Protein AF-A0A7K1Y2J9-F1 (afdb_monomer)

Secondary structure (DSSP, 8-state):
--GGG---HHHHHHHHHHS-EEEEE--HHHHHHHHHHHTTSTTPPEEEE-TT--HHHHHHHHTTPPPP-HHHHGGGBSSGGGHHHHHHHHHS-TTS--TTEEEEEEESHHHHHEEEEEETTT--EEEEEGGGB---HHHHHHEEEEESPPGGGHHHHHHHHHHHHHHHSTTPEEEEE----TT---HHHHHHHHHHHHHHHHHTTTS-EEEE---GGG--BPTT---TT-B-HHHHHHHHHHHHH--

pLDDT: mean 87.83, std 15.8, range [25.75, 98.69]

Radius of gyration: 17.66 Å; Cα contacts (8 Å, |Δi|>4): 389; chains: 1; bounding box: 44×36×47 Å

Sequence (247 aa):
MADLLRINYHRLKNYLAYNNFVLGRTACLGQDVFNLKFNKTTSAKELINMQKVRADLFVDLANGKARPAAAVVGPFIARDNVYPFIVQQEKFEWGHPRKTADWVLIDSFSELTDQKFTHRTEGWSFCANYSDLDHSPEFMSLFENKGLLDPDELEQTYVNFFSTINRRFPGKKIVFIHFPTTLDLREKFVERGDRIAKVINRLAGTFKLTNLQIDARDVFPHSGDDFAYHFSTETQTAFLNKWNQAL

Organism: NCBI:txid2695274

Solvent-accessible surface area (backbone atoms only — not comparable to full-atom values): 13744 Å² total; per-residue (Å²): 134,79,76,80,80,70,68,55,68,73,58,49,62,59,48,58,74,77,47,62,29,31,40,29,30,27,48,69,63,51,49,52,31,48,44,67,69,28,66,80,42,100,71,58,52,49,73,55,58,46,42,43,55,31,54,61,58,47,42,42,39,46,72,68,46,64,57,35,59,37,82,75,50,50,86,37,48,68,37,75,88,50,50,63,52,42,43,43,62,40,67,54,68,53,77,60,67,54,88,48,47,64,33,37,39,35,36,45,49,29,63,67,57,28,24,37,35,29,33,67,85,82,63,23,46,48,46,42,42,70,84,41,40,50,80,47,73,67,48,57,70,47,34,43,79,67,44,54,74,56,79,89,48,45,54,62,36,49,53,50,29,54,52,48,44,44,72,42,37,67,91,42,47,32,37,39,38,59,57,71,38,87,65,46,88,52,61,74,49,35,58,48,41,54,51,51,52,55,42,52,61,58,44,41,79,77,42,78,45,48,80,42,72,78,61,72,91,53,63,45,68,23,89,97,45,88,53,52,75,44,60,22,70,65,27,40,48,51,51,42,52,52,52,65,73,73,110

Nearest PDB structures (foldseek):
  1bwq-assembly1_A-2  TM=5.964E-01  e=3.020E-03  Bos taurus
  3dt8-assembly1_A  TM=5.930E-01  e=4.844E-03  Bos taurus
  1wab-assembly1_A  TM=5.142E-01  e=1.998E-03  Bos taurus
  6nkd-assembly1_A  TM=5.310E-01  e=9.839E-03  metagenome
  1bwp-assembly1_A-2  TM=4.159E-01  e=1.673E-03  Bos taurus

Foldseek 3Di:
DPPVLPPDVVNVVVCLVPAAAEEAQADDLLVLLLCVQAVPDPRHHHYPYLPQQDLQLLLCVLVPHQFDDLVVQVVFFPDPVCSSSSVCSHPPPSPAQRARHQEYEYECVNLLFWWWKAFPPRGHIGIDGPVRTHPPPVSVNGIDTPGHDDLVCLLVSVVSSLVSCCVRHPPHAYEYAQQDCLLPPDVSSNVSSVSNVVSVVVCVVVHNYHYFDADSVQFAADPPDSPSRHTDPSSSVRRSVSVVVSD

Structure (mmCIF, N/CA/C/O backbone):
data_AF-A0A7K1Y2J9-F1
#
_entry.id   AF-A0A7K1Y2J9-F1
#
loop_
_atom_site.group_PDB
_atom_site.id
_atom_site.type_symbol
_atom_site.label_atom_id
_atom_site.label_alt_id
_atom_site.label_comp_id
_atom_site.label_asym_id
_atom_site.label_entity_id
_atom_site.label_seq_id
_atom_site.pdbx_PDB_ins_code
_atom_site.Cartn_x
_atom_site.Cartn_y
_atom_site.Cartn_z
_atom_site.occupancy
_atom_site.B_iso_or_equiv
_atom_site.auth_seq_id
_atom_site.auth_comp_id
_atom_site.auth_asym_id
_atom_site.auth_atom_id
_atom_site.pdbx_PDB_model_num
ATOM 1 N N . MET A 1 1 ? 3.899 20.599 4.079 1.00 36.44 1 MET A N 1
ATOM 2 C CA . MET A 1 1 ? 4.104 19.136 3.941 1.00 36.44 1 MET A CA 1
ATOM 3 C C . MET A 1 1 ? 5.528 18.732 3.523 1.00 36.44 1 MET A C 1
ATOM 5 O O . MET A 1 1 ? 5.827 17.552 3.603 1.00 36.44 1 MET A O 1
ATOM 9 N N . ALA A 1 2 ? 6.435 19.655 3.158 1.00 25.75 2 ALA A N 1
ATOM 10 C CA . ALA A 1 2 ? 7.816 19.317 2.769 1.00 25.75 2 ALA A CA 1
ATOM 11 C C . ALA A 1 2 ? 8.813 19.148 3.945 1.00 25.75 2 ALA A C 1
ATOM 13 O O . ALA A 1 2 ? 9.874 18.556 3.766 1.00 25.75 2 ALA A O 1
ATOM 14 N N . ASP A 1 3 ? 8.480 19.609 5.155 1.00 28.84 3 ASP A N 1
ATOM 15 C CA . ASP A 1 3 ? 9.458 19.701 6.255 1.00 28.84 3 ASP A CA 1
ATOM 16 C C . ASP A 1 3 ? 9.572 18.466 7.163 1.00 28.84 3 ASP A C 1
ATOM 18 O O . ASP A 1 3 ? 10.520 18.363 7.941 1.00 28.84 3 ASP A O 1
ATOM 22 N N . LEU A 1 4 ? 8.679 17.477 7.044 1.00 38.03 4 LEU A N 1
ATOM 23 C CA . LEU A 1 4 ? 8.756 16.247 7.854 1.00 38.03 4 LEU A CA 1
ATOM 24 C C . LEU A 1 4 ? 9.780 15.223 7.328 1.00 38.03 4 LEU A C 1
ATOM 26 O O . LEU A 1 4 ? 10.111 14.268 8.024 1.00 38.03 4 LEU A O 1
ATOM 30 N N . LEU A 1 5 ? 10.342 15.435 6.134 1.00 41.56 5 LEU A N 1
ATOM 31 C CA . LEU A 1 5 ? 11.287 14.502 5.503 1.00 41.56 5 LEU A CA 1
ATOM 32 C C . LEU A 1 5 ? 12.769 14.847 5.743 1.00 41.56 5 LEU A C 1
ATOM 34 O O . LEU A 1 5 ? 13.655 14.159 5.239 1.00 41.56 5 LEU A O 1
ATOM 38 N N . ARG A 1 6 ? 13.063 15.873 6.554 1.00 37.81 6 ARG A N 1
ATOM 39 C CA . ARG A 1 6 ? 14.430 16.304 6.916 1.00 37.81 6 ARG A CA 1
ATOM 40 C C . ARG A 1 6 ? 14.857 15.898 8.334 1.00 37.81 6 ARG A C 1
ATOM 42 O O . ARG A 1 6 ? 15.696 16.555 8.952 1.00 37.81 6 ARG A O 1
ATOM 49 N N . ILE A 1 7 ? 14.319 14.808 8.879 1.00 44.34 7 ILE A N 1
ATOM 50 C CA . ILE A 1 7 ? 14.761 14.321 10.191 1.00 44.34 7 ILE A CA 1
ATOM 51 C C . ILE A 1 7 ? 16.093 13.581 10.032 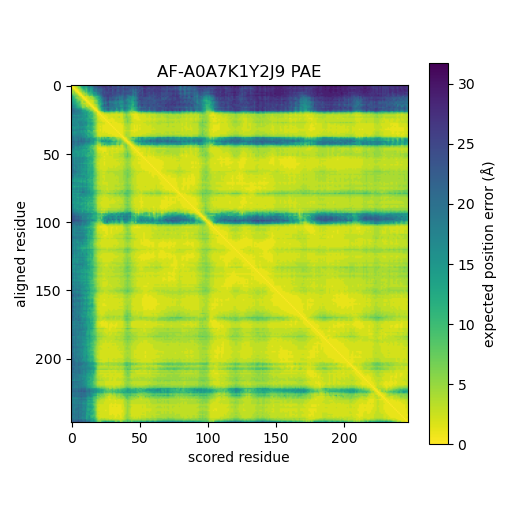1.00 44.34 7 ILE A C 1
ATOM 53 O O . ILE A 1 7 ? 16.177 12.472 9.512 1.00 44.34 7 ILE A O 1
ATOM 57 N N . ASN A 1 8 ? 17.151 14.239 10.502 1.00 44.22 8 ASN A N 1
ATOM 58 C CA . ASN A 1 8 ? 18.495 13.699 10.670 1.00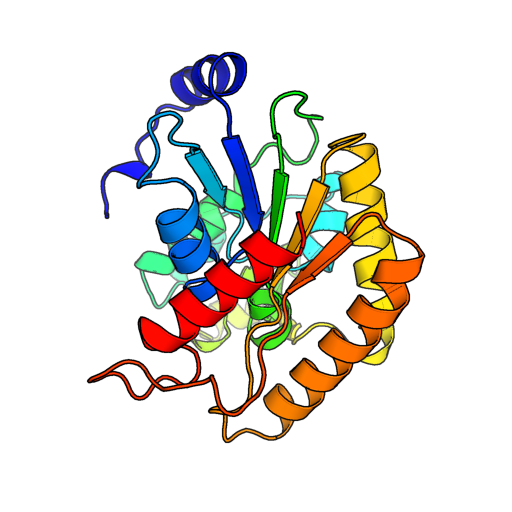 44.22 8 ASN A CA 1
ATOM 59 C C . ASN A 1 8 ? 18.430 12.307 11.345 1.00 44.22 8 ASN A C 1
ATOM 61 O O . ASN A 1 8 ? 17.866 12.174 12.432 1.00 44.22 8 ASN A O 1
ATOM 65 N N . TYR A 1 9 ? 18.974 11.267 10.707 1.00 43.69 9 TYR A N 1
ATOM 66 C CA . TYR A 1 9 ? 18.789 9.849 11.071 1.00 43.69 9 TYR A CA 1
ATOM 67 C C . TYR A 1 9 ? 19.126 9.533 12.545 1.00 43.69 9 TYR A C 1
ATOM 69 O O . TYR A 1 9 ? 18.444 8.742 13.198 1.00 43.69 9 TYR A O 1
ATOM 77 N N . HIS A 1 10 ? 20.113 10.225 13.126 1.00 38.81 10 HIS A N 1
ATOM 78 C CA . HIS A 1 10 ? 20.451 10.099 14.550 1.00 38.81 10 HIS A CA 1
ATOM 79 C C . HIS A 1 10 ? 19.392 10.682 15.500 1.00 38.81 10 HIS A C 1
ATOM 81 O O . HIS A 1 10 ? 19.196 10.147 16.592 1.00 38.81 10 HIS A O 1
ATOM 87 N N . ARG A 1 11 ? 18.660 11.727 15.089 1.00 42.62 11 ARG A N 1
ATOM 88 C CA . ARG A 1 11 ? 17.506 12.242 15.844 1.00 42.62 11 ARG A CA 1
ATOM 89 C C . ARG A 1 11 ? 16.330 11.270 15.796 1.00 42.62 11 ARG A C 1
ATOM 91 O O . ARG A 1 11 ? 15.681 11.098 16.820 1.00 42.62 11 ARG A O 1
ATOM 98 N N . LEU A 1 12 ? 16.113 10.581 14.672 1.00 49.16 12 LEU A N 1
ATOM 99 C CA . LEU A 1 12 ? 15.046 9.584 14.536 1.00 49.16 12 LEU A CA 1
ATOM 100 C C . LEU A 1 12 ? 15.227 8.431 15.541 1.00 49.16 12 LEU A C 1
ATOM 102 O O . LEU A 1 12 ? 14.291 8.074 16.245 1.00 49.16 12 LEU A O 1
ATOM 106 N N . LYS A 1 13 ? 16.445 7.894 15.688 1.00 44.47 13 LYS A N 1
ATOM 107 C CA . LYS A 1 13 ? 16.723 6.767 16.599 1.00 44.47 13 LYS A CA 1
ATOM 108 C C . LYS A 1 13 ? 16.417 7.081 18.072 1.00 44.47 13 LYS A C 1
ATOM 110 O O . LYS A 1 13 ? 15.832 6.245 18.755 1.00 44.47 13 LYS A O 1
ATOM 115 N N . ASN A 1 14 ? 16.763 8.283 18.538 1.00 37.47 14 ASN A N 1
ATOM 116 C CA . ASN A 1 14 ? 16.441 8.726 19.899 1.00 37.47 14 ASN A CA 1
ATOM 117 C C . ASN A 1 14 ? 14.961 9.119 20.038 1.00 37.47 14 ASN A C 1
ATOM 119 O O . ASN A 1 14 ? 14.352 8.829 21.058 1.00 37.47 14 ASN A O 1
ATOM 123 N N . TYR A 1 15 ? 14.347 9.702 19.007 1.00 45.09 15 TYR A N 1
ATOM 124 C CA . TYR A 1 15 ? 12.923 10.057 19.006 1.00 45.09 15 TYR A CA 1
ATOM 125 C C . TYR A 1 15 ? 12.004 8.822 19.130 1.00 45.09 15 TYR A C 1
ATOM 127 O O . TYR A 1 15 ? 11.046 8.819 19.900 1.00 45.09 15 TYR A O 1
ATOM 135 N N . LEU A 1 16 ? 12.345 7.726 18.447 1.00 46.94 16 LEU A N 1
ATOM 136 C CA . LEU A 1 16 ? 11.596 6.458 18.452 1.00 46.94 16 LEU A CA 1
ATOM 137 C C . LEU A 1 16 ? 11.667 5.674 19.771 1.00 46.94 16 LEU A C 1
ATOM 139 O O . LEU A 1 16 ? 10.881 4.744 19.979 1.00 46.94 16 LEU A O 1
ATOM 143 N N . ALA A 1 17 ? 12.630 6.009 20.632 1.00 46.97 17 ALA A N 1
ATOM 144 C CA . ALA A 1 17 ? 12.811 5.377 21.934 1.00 46.97 17 ALA A CA 1
ATOM 145 C C . ALA A 1 17 ? 11.902 5.980 23.021 1.00 46.97 17 ALA A C 1
ATOM 147 O O . ALA A 1 17 ? 11.668 5.316 24.028 1.00 46.97 17 ALA A O 1
ATOM 148 N N . TYR A 1 18 ? 11.374 7.196 22.810 1.00 45.66 18 TYR A N 1
ATOM 149 C CA . TYR A 1 18 ? 10.641 7.958 23.832 1.00 45.66 18 TYR A CA 1
ATOM 150 C C . TYR A 1 18 ? 9.223 8.401 23.426 1.00 45.66 18 TYR A C 1
ATOM 152 O O . TYR A 1 18 ? 8.482 8.852 24.294 1.00 45.66 18 TYR A O 1
ATOM 160 N N . ASN A 1 19 ? 8.813 8.242 22.159 1.00 52.34 19 ASN A N 1
ATOM 161 C CA . ASN A 1 19 ? 7.484 8.649 21.684 1.00 52.34 19 ASN A CA 1
ATOM 162 C C . ASN A 1 19 ? 6.603 7.467 21.253 1.00 52.34 19 ASN A C 1
ATOM 164 O O . ASN A 1 19 ? 7.062 6.531 20.596 1.00 52.34 19 ASN A O 1
ATOM 168 N N . ASN A 1 20 ? 5.309 7.551 21.585 1.00 71.81 20 ASN A N 1
ATOM 169 C CA . ASN A 1 20 ? 4.277 6.626 21.117 1.00 71.81 20 ASN A CA 1
ATOM 170 C C . ASN A 1 20 ? 4.047 6.832 19.615 1.00 71.81 20 ASN A C 1
ATOM 172 O O . ASN A 1 20 ? 3.459 7.837 19.212 1.00 71.81 20 ASN A O 1
ATOM 176 N N . PHE A 1 21 ? 4.460 5.876 18.787 1.00 79.00 21 PHE A N 1
ATOM 177 C CA . PHE A 1 21 ? 4.199 5.921 17.349 1.00 79.00 21 PHE A CA 1
ATOM 178 C C . PHE A 1 21 ? 3.278 4.791 16.891 1.00 79.00 21 PHE A C 1
ATOM 180 O O . PHE A 1 21 ? 3.104 3.763 17.555 1.00 79.00 21 PHE A O 1
ATOM 187 N N . VAL A 1 22 ? 2.688 4.994 15.720 1.00 85.50 22 VAL A N 1
ATOM 188 C CA . VAL A 1 22 ? 1.962 3.983 14.958 1.00 85.50 22 VAL A CA 1
ATOM 189 C C . VAL A 1 22 ? 2.795 3.633 13.738 1.00 85.50 22 VAL A C 1
ATOM 191 O O . VAL A 1 22 ? 3.303 4.509 13.034 1.00 85.50 22 VAL A O 1
ATOM 194 N N . LEU A 1 23 ? 2.965 2.336 13.500 1.00 88.62 23 LEU A N 1
ATOM 195 C CA . LEU A 1 23 ? 3.553 1.872 12.255 1.00 88.62 23 LEU A CA 1
ATOM 196 C C . LEU A 1 23 ? 2.467 1.909 11.181 1.00 88.62 23 LEU A C 1
ATOM 198 O O . LEU A 1 23 ? 1.448 1.242 11.329 1.00 88.62 23 LEU A O 1
ATOM 202 N N . GLY A 1 24 ? 2.679 2.693 10.133 1.00 90.75 24 GLY A N 1
ATOM 203 C CA . GLY A 1 24 ? 1.741 2.851 9.029 1.00 90.75 24 GLY A CA 1
ATOM 204 C C . GLY A 1 24 ? 2.185 2.091 7.788 1.00 90.75 24 GLY A C 1
ATOM 205 O O . GLY A 1 24 ? 3.377 2.010 7.490 1.00 90.75 24 GLY A O 1
ATOM 206 N N . ARG A 1 25 ? 1.220 1.580 7.037 1.00 93.69 25 ARG A N 1
ATOM 207 C CA . ARG A 1 25 ? 1.354 1.198 5.630 1.00 93.69 25 ARG A CA 1
ATOM 208 C C . ARG A 1 25 ? 0.055 1.581 4.930 1.00 93.69 25 ARG A C 1
ATOM 210 O O . ARG A 1 25 ? -0.768 0.729 4.600 1.00 93.69 25 ARG A O 1
ATOM 217 N N . THR A 1 26 ? -0.150 2.888 4.846 1.00 94.31 26 THR A N 1
ATOM 218 C CA . THR A 1 26 ? -1.399 3.516 4.421 1.00 94.31 26 THR A CA 1
ATOM 219 C C . THR A 1 26 ? -1.168 4.556 3.336 1.00 94.31 26 THR A C 1
ATOM 221 O O . THR A 1 26 ? -0.178 5.285 3.370 1.00 94.31 26 THR A O 1
ATOM 224 N N . ALA A 1 27 ? -2.109 4.693 2.415 1.00 92.94 27 ALA A N 1
ATOM 225 C CA . ALA A 1 27 ? -2.214 5.818 1.499 1.00 92.94 27 ALA A CA 1
ATOM 226 C C . ALA A 1 27 ? -2.987 6.988 2.134 1.00 92.94 27 ALA A C 1
ATOM 228 O O . ALA A 1 27 ? -2.981 7.147 3.357 1.00 92.94 27 ALA A O 1
ATOM 229 N N . CYS A 1 28 ? -3.578 7.855 1.306 1.00 91.06 28 CYS A N 1
ATOM 230 C CA . CYS A 1 28 ? -4.211 9.102 1.744 1.00 91.06 28 CYS A CA 1
ATOM 231 C C . CYS A 1 28 ? -5.328 8.844 2.767 1.00 91.06 28 CYS A C 1
ATOM 233 O O . CYS A 1 28 ? -5.244 9.337 3.885 1.00 91.06 28 CYS A O 1
ATOM 235 N N . LEU A 1 29 ? -6.291 7.968 2.448 1.00 93.56 29 LEU A N 1
ATOM 236 C CA . LEU A 1 29 ? -7.415 7.661 3.342 1.00 93.56 29 LEU A CA 1
ATOM 237 C C . LEU A 1 29 ? -6.958 7.183 4.729 1.00 93.56 29 LEU A C 1
ATOM 239 O O . LEU A 1 29 ? -7.439 7.684 5.744 1.00 93.56 29 LEU A O 1
ATOM 243 N N . GLY A 1 30 ? -6.033 6.220 4.798 1.00 94.44 30 GLY A N 1
ATOM 244 C CA . GLY A 1 30 ? -5.554 5.718 6.084 1.00 94.44 30 GLY A CA 1
ATOM 245 C C . GLY A 1 30 ? -4.811 6.785 6.897 1.00 94.44 30 GLY A C 1
ATOM 246 O O . GLY A 1 30 ? -4.970 6.838 8.118 1.00 94.44 30 GLY A O 1
ATOM 247 N N . GLN A 1 31 ? -4.069 7.680 6.234 1.00 93.00 31 GLN A N 1
ATOM 248 C CA . GLN A 1 31 ? -3.433 8.835 6.878 1.00 93.00 31 GLN A CA 1
ATOM 249 C C . GLN A 1 31 ? -4.458 9.848 7.395 1.00 93.00 31 GLN A C 1
ATOM 251 O O . GLN A 1 31 ? -4.322 10.326 8.521 1.00 93.00 31 GLN A O 1
ATOM 256 N N . ASP A 1 32 ? -5.502 10.142 6.625 1.00 93.62 32 ASP A N 1
ATOM 257 C CA . ASP A 1 32 ? -6.557 11.074 7.027 1.00 93.62 32 ASP A CA 1
ATOM 258 C C . ASP A 1 32 ? -7.318 10.550 8.249 1.00 93.62 32 ASP A C 1
ATOM 260 O O . ASP A 1 32 ? -7.471 11.257 9.248 1.00 93.62 32 ASP A O 1
ATOM 264 N N . VAL A 1 33 ? -7.701 9.269 8.233 1.00 94.31 33 VAL A N 1
ATOM 265 C CA . VAL A 1 33 ? -8.360 8.612 9.372 1.00 94.31 33 VAL A CA 1
ATOM 266 C C . VAL A 1 33 ? -7.443 8.588 10.601 1.00 94.31 33 VAL A C 1
ATOM 268 O O . VAL A 1 33 ? -7.895 8.881 11.712 1.00 94.31 33 VAL A O 1
ATOM 271 N N . PHE A 1 34 ? -6.149 8.297 10.424 1.00 92.81 34 PHE A N 1
ATOM 272 C CA . PHE A 1 34 ? -5.158 8.384 11.499 1.00 92.81 34 PHE A CA 1
ATOM 273 C C . PHE A 1 34 ? -5.099 9.794 12.104 1.00 92.81 34 PHE A C 1
ATOM 275 O O . PHE A 1 34 ? -5.175 9.954 13.326 1.00 92.81 34 PHE A O 1
ATOM 282 N N . ASN A 1 35 ? -5.005 10.818 11.254 1.00 91.50 35 ASN A N 1
ATOM 283 C CA . ASN A 1 35 ? -4.915 12.211 11.674 1.00 91.50 35 ASN A CA 1
ATOM 284 C C . ASN A 1 35 ? -6.165 12.631 12.457 1.00 91.50 35 ASN A C 1
ATOM 286 O O . ASN A 1 35 ? -6.048 13.245 13.520 1.00 91.50 35 ASN A O 1
ATOM 290 N N . LEU A 1 36 ? -7.358 12.248 11.991 1.00 90.88 36 LEU A N 1
ATOM 291 C CA . LEU A 1 36 ? -8.605 12.498 12.712 1.00 90.88 36 LEU A CA 1
ATOM 292 C C . LEU A 1 36 ? -8.631 11.810 14.086 1.00 90.88 36 LEU A C 1
ATOM 294 O O . LEU A 1 36 ? -9.101 12.408 15.055 1.00 90.88 36 LEU A O 1
ATOM 298 N N . LYS A 1 37 ? -8.110 10.579 14.179 1.00 88.88 37 LYS A N 1
ATOM 299 C CA . LYS A 1 37 ? -8.099 9.779 15.412 1.00 88.88 37 LYS A CA 1
ATOM 300 C C . LYS A 1 37 ? -7.114 10.302 16.460 1.00 88.88 37 LYS A C 1
ATOM 302 O O . LYS A 1 37 ? -7.453 10.298 17.643 1.00 88.88 37 LYS A O 1
ATOM 307 N N . PHE A 1 38 ? -5.910 10.716 16.055 1.00 85.56 38 PHE A N 1
ATOM 308 C CA . PHE A 1 38 ? -4.808 10.973 16.992 1.00 85.56 38 PHE A CA 1
ATOM 309 C C . PHE A 1 38 ? -4.360 12.436 17.075 1.00 85.56 38 PHE A C 1
ATOM 311 O O . PHE A 1 38 ? -4.004 12.873 18.171 1.00 85.56 38 PHE A O 1
ATOM 318 N N . ASN A 1 39 ? -4.435 13.228 15.999 1.00 75.75 39 ASN A N 1
ATOM 319 C CA . ASN A 1 39 ? -3.911 14.606 16.020 1.00 75.75 39 ASN A CA 1
ATOM 320 C C . ASN A 1 39 ? -4.794 15.576 16.816 1.00 75.75 39 ASN A C 1
ATOM 322 O O . ASN A 1 39 ? -4.330 16.642 17.207 1.00 75.75 39 ASN A O 1
ATOM 326 N N . LYS A 1 40 ? -6.054 15.216 17.088 1.00 65.06 40 LYS A N 1
ATOM 327 C CA . LYS A 1 40 ? -6.967 16.012 17.928 1.00 65.06 40 LYS A CA 1
ATOM 328 C C . LYS A 1 40 ? -6.861 15.691 19.426 1.00 65.06 40 LYS A C 1
ATOM 330 O O . LYS A 1 40 ? -7.632 16.231 20.213 1.00 65.06 40 LYS A O 1
ATOM 335 N N . THR A 1 41 ? -5.954 14.800 19.834 1.00 61.56 41 THR A N 1
ATOM 336 C CA . THR A 1 41 ? -5.861 14.317 21.222 1.00 61.56 41 THR A CA 1
ATOM 337 C C . THR A 1 41 ? -4.626 14.859 21.941 1.00 61.56 41 THR A C 1
ATOM 339 O O . THR A 1 41 ? -3.604 15.138 21.321 1.00 61.56 41 THR A O 1
ATOM 342 N N . THR A 1 42 ? -4.682 14.949 23.274 1.00 51.94 42 THR A N 1
ATOM 343 C CA . THR A 1 42 ? -3.555 15.358 24.141 1.00 51.94 42 THR A CA 1
ATOM 344 C C . THR A 1 42 ? -2.382 14.366 24.144 1.00 51.94 42 THR A C 1
ATOM 346 O O . THR A 1 42 ? -1.349 14.634 24.750 1.00 51.94 42 THR A O 1
ATOM 349 N N . SER A 1 43 ? -2.524 13.226 23.460 1.00 60.41 43 SER A N 1
ATOM 350 C CA . SER A 1 43 ? -1.512 12.178 23.298 1.00 60.41 43 SER A CA 1
ATOM 351 C C . SER A 1 43 ? -1.245 11.915 21.815 1.00 60.41 43 SER A C 1
ATOM 353 O O . SER A 1 43 ? -1.327 10.778 21.345 1.00 60.41 43 SER A O 1
ATOM 355 N N . ALA A 1 44 ? -0.953 12.992 21.076 1.00 66.62 44 ALA A N 1
ATOM 356 C CA . ALA A 1 44 ? -0.618 12.937 19.658 1.00 66.62 44 ALA A CA 1
ATOM 357 C C . ALA A 1 44 ? 0.413 11.828 19.391 1.00 66.62 44 ALA A C 1
ATOM 359 O O . ALA A 1 44 ? 1.483 11.786 20.002 1.00 66.62 44 ALA A O 1
ATOM 360 N N . LYS A 1 45 ? 0.050 10.902 18.501 1.00 79.75 45 LYS A N 1
ATOM 361 C CA . LYS A 1 45 ? 0.931 9.828 18.041 1.00 79.75 45 LYS A CA 1
ATOM 362 C C . LYS A 1 45 ? 1.559 10.243 16.720 1.00 79.75 45 LYS A C 1
ATOM 364 O O . LYS A 1 45 ? 0.900 10.873 15.900 1.00 79.75 45 LYS A O 1
ATOM 369 N N . GLU A 1 46 ? 2.801 9.839 16.488 1.00 83.56 46 GLU A N 1
ATOM 370 C CA . GLU A 1 46 ? 3.429 9.978 15.171 1.00 83.56 46 GLU A CA 1
ATOM 371 C C . GLU A 1 46 ? 3.134 8.746 14.305 1.00 83.56 46 GLU A C 1
ATOM 373 O O . GLU A 1 46 ? 3.149 7.617 14.804 1.00 83.56 46 GLU A O 1
ATOM 378 N N . LEU A 1 47 ? 2.882 8.946 13.009 1.00 86.69 47 LEU A N 1
ATOM 379 C CA . LEU A 1 47 ? 2.743 7.862 12.037 1.00 86.69 47 LEU A CA 1
ATOM 380 C C . LEU A 1 47 ? 4.037 7.694 11.238 1.00 86.69 47 LEU A C 1
ATOM 382 O O . LEU A 1 47 ? 4.415 8.562 10.455 1.00 86.69 47 LEU A O 1
ATOM 386 N N . ILE A 1 48 ? 4.671 6.530 11.364 1.00 86.81 48 ILE A N 1
ATOM 387 C CA . ILE A 1 48 ? 5.808 6.149 10.518 1.00 86.81 48 ILE A CA 1
ATOM 388 C C . ILE A 1 48 ? 5.264 5.309 9.372 1.00 86.81 48 ILE A C 1
ATOM 390 O O . ILE A 1 48 ? 5.055 4.106 9.527 1.00 86.81 48 ILE A O 1
ATOM 394 N N . ASN A 1 49 ? 4.989 5.953 8.241 1.00 89.44 49 ASN A N 1
ATOM 395 C CA . ASN A 1 49 ? 4.158 5.371 7.195 1.00 89.44 49 ASN A CA 1
ATOM 396 C C . ASN A 1 49 ? 4.941 4.848 5.985 1.00 89.44 49 ASN A C 1
ATOM 398 O O . ASN A 1 49 ? 5.491 5.647 5.236 1.00 89.44 49 ASN A O 1
ATOM 402 N N . MET A 1 50 ? 4.918 3.538 5.741 1.00 91.12 50 MET A N 1
ATOM 403 C CA . MET A 1 50 ? 5.521 2.852 4.588 1.00 91.12 50 MET A CA 1
ATOM 404 C C . MET A 1 50 ? 4.560 2.803 3.389 1.00 91.12 50 MET A C 1
ATOM 406 O O . MET A 1 50 ? 4.163 1.729 2.941 1.00 91.12 50 MET A O 1
ATOM 410 N N . GLN A 1 51 ? 4.153 3.970 2.887 1.00 90.38 51 GLN A N 1
ATOM 411 C CA . GLN A 1 51 ? 2.993 4.123 1.995 1.00 90.38 51 GLN A CA 1
ATOM 412 C C . GLN A 1 51 ? 3.041 3.303 0.694 1.00 90.38 51 GLN A C 1
ATOM 414 O O . GLN A 1 51 ? 2.002 2.834 0.247 1.00 90.38 51 GLN A O 1
ATOM 419 N N . LYS A 1 52 ? 4.209 3.150 0.057 1.00 92.62 52 LYS A N 1
ATOM 420 C CA . LYS A 1 52 ? 4.340 2.459 -1.245 1.00 92.62 52 LYS A CA 1
ATOM 421 C C . LYS A 1 52 ? 4.920 1.054 -1.144 1.00 92.62 52 LYS A C 1
ATOM 423 O O . LYS A 1 52 ? 5.447 0.528 -2.115 1.00 92.62 52 LYS A O 1
ATOM 428 N N . VAL A 1 53 ? 4.869 0.440 0.035 1.00 94.06 53 VAL A N 1
ATOM 429 C CA . VAL A 1 53 ? 5.397 -0.913 0.238 1.00 94.06 53 VAL A CA 1
ATOM 430 C C . VAL A 1 53 ? 4.249 -1.898 0.249 1.00 94.06 53 VAL A C 1
ATOM 432 O O . VAL A 1 53 ? 3.487 -1.943 1.205 1.00 94.06 53 VAL A O 1
ATOM 435 N N . ARG A 1 54 ? 4.146 -2.718 -0.796 1.00 96.06 54 ARG A N 1
ATOM 436 C CA . ARG A 1 54 ? 3.204 -3.841 -0.820 1.00 96.06 54 ARG A CA 1
ATOM 437 C C . ARG A 1 54 ? 3.569 -4.918 0.196 1.00 96.06 54 ARG A C 1
ATOM 439 O O . ARG A 1 54 ? 4.728 -5.051 0.593 1.00 96.06 54 ARG A O 1
ATOM 446 N N . ALA A 1 55 ? 2.585 -5.728 0.571 1.00 96.88 55 ALA A N 1
ATOM 447 C CA . ALA A 1 55 ? 2.744 -6.846 1.497 1.00 96.88 55 ALA A CA 1
ATOM 448 C C . ALA A 1 55 ? 3.889 -7.809 1.119 1.00 96.88 55 ALA A C 1
ATOM 450 O O . ALA A 1 55 ? 4.670 -8.191 1.990 1.00 96.88 55 ALA A O 1
ATOM 451 N N . ASP A 1 56 ? 4.039 -8.162 -0.160 1.00 97.31 56 ASP A N 1
ATOM 452 C CA . ASP A 1 56 ? 5.100 -9.059 -0.633 1.00 97.31 56 ASP A CA 1
ATOM 453 C C . ASP A 1 56 ? 6.492 -8.423 -0.519 1.00 97.31 56 ASP A C 1
ATOM 455 O O . ASP A 1 56 ? 7.420 -9.042 0.004 1.00 97.31 56 ASP A O 1
ATOM 459 N N . LEU A 1 57 ? 6.631 -7.157 -0.927 1.00 97.06 57 LEU A N 1
ATOM 460 C CA . LEU A 1 57 ? 7.888 -6.423 -0.775 1.00 97.06 57 LEU A CA 1
ATOM 461 C C . LEU A 1 57 ? 8.251 -6.221 0.705 1.00 97.06 57 LEU A C 1
ATOM 463 O O . LEU A 1 57 ? 9.414 -6.356 1.078 1.00 97.06 57 LEU A O 1
ATOM 467 N N . PHE A 1 58 ? 7.268 -5.951 1.566 1.00 95.69 58 PHE A N 1
ATOM 468 C CA . PHE A 1 58 ? 7.489 -5.841 3.008 1.00 95.69 58 PHE A CA 1
ATOM 469 C C . PHE A 1 58 ? 8.102 -7.123 3.576 1.00 95.69 58 PHE A C 1
ATOM 471 O O . PHE A 1 58 ? 9.082 -7.063 4.318 1.00 95.69 58 PHE A O 1
ATOM 478 N N . VAL A 1 59 ? 7.530 -8.283 3.235 1.00 95.81 59 VAL A N 1
ATOM 479 C CA . VAL A 1 59 ? 8.017 -9.593 3.694 1.00 95.81 59 VAL A CA 1
ATOM 480 C C . VAL A 1 59 ? 9.439 -9.839 3.197 1.00 95.81 59 VAL A C 1
ATOM 482 O O . VAL A 1 59 ? 10.301 -10.233 3.983 1.00 95.81 59 VAL A O 1
ATOM 485 N N . ASP A 1 60 ? 9.696 -9.559 1.920 1.00 95.62 60 ASP A N 1
ATOM 486 C CA . ASP A 1 60 ? 11.011 -9.677 1.293 1.00 95.62 60 ASP A CA 1
ATOM 487 C C . ASP A 1 60 ? 12.076 -8.859 2.044 1.00 95.62 60 ASP A C 1
ATOM 489 O O . ASP A 1 60 ? 13.092 -9.400 2.496 1.00 95.62 60 ASP A O 1
ATOM 493 N N . LEU A 1 61 ? 11.822 -7.564 2.243 1.00 94.56 61 LEU A N 1
ATOM 494 C CA . LEU A 1 61 ? 12.755 -6.653 2.909 1.00 94.56 61 LEU A CA 1
ATOM 495 C C . LEU A 1 61 ? 12.923 -7.001 4.394 1.00 94.56 61 LEU A C 1
ATOM 497 O O . LEU A 1 61 ? 14.039 -6.995 4.921 1.00 94.56 61 LEU A O 1
ATOM 501 N N . ALA A 1 62 ? 11.838 -7.377 5.074 1.00 91.81 62 ALA A N 1
ATOM 502 C CA . ALA A 1 62 ? 11.880 -7.828 6.462 1.00 91.81 62 ALA A CA 1
ATOM 503 C C . ALA A 1 62 ? 12.638 -9.152 6.634 1.00 91.81 62 ALA A C 1
ATOM 505 O O . ALA A 1 62 ? 13.117 -9.430 7.732 1.00 91.81 62 ALA A O 1
ATOM 506 N N . ASN A 1 63 ? 12.777 -9.963 5.588 1.00 92.00 63 ASN A N 1
ATOM 507 C CA . ASN A 1 63 ? 13.583 -11.184 5.597 1.00 92.00 63 ASN A CA 1
ATOM 508 C C . ASN A 1 63 ? 15.018 -10.966 5.091 1.00 92.00 63 ASN A C 1
ATOM 510 O O . ASN A 1 63 ? 15.769 -11.928 4.963 1.00 92.00 63 ASN A O 1
ATOM 514 N N . GLY A 1 64 ? 15.425 -9.713 4.866 1.00 92.38 64 GLY A N 1
ATOM 515 C CA . GLY A 1 64 ? 16.801 -9.369 4.522 1.00 92.38 64 GLY A CA 1
ATOM 516 C C . GLY A 1 64 ? 17.121 -9.442 3.032 1.00 92.38 64 GLY A C 1
ATOM 517 O O . GLY A 1 64 ? 18.302 -9.459 2.690 1.00 92.38 64 GLY A O 1
ATOM 518 N N . LYS A 1 65 ? 16.114 -9.456 2.141 1.00 94.44 65 LYS A N 1
ATOM 519 C CA . LYS A 1 65 ? 16.380 -9.245 0.712 1.00 94.44 65 LYS A CA 1
ATOM 520 C C . LYS A 1 65 ? 17.029 -7.879 0.476 1.00 94.44 65 LYS A C 1
ATOM 522 O O . LYS A 1 65 ? 16.848 -6.939 1.257 1.00 94.44 65 LYS A O 1
ATOM 527 N N . ALA A 1 66 ? 17.778 -7.792 -0.622 1.00 95.88 66 ALA A N 1
ATOM 528 C CA . ALA A 1 66 ? 18.412 -6.559 -1.059 1.00 95.88 66 ALA A CA 1
ATOM 529 C C . ALA A 1 66 ? 17.373 -5.437 -1.201 1.00 95.88 66 ALA A C 1
ATOM 531 O O . ALA A 1 66 ? 16.272 -5.639 -1.722 1.00 95.88 66 ALA A O 1
ATOM 532 N N . ARG A 1 67 ? 17.731 -4.260 -0.687 1.00 96.06 67 ARG A N 1
ATOM 533 C CA . ARG A 1 67 ? 16.872 -3.075 -0.679 1.00 96.06 67 A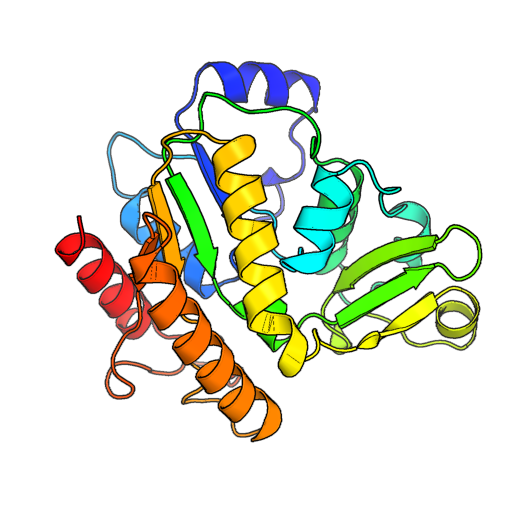RG A CA 1
ATOM 534 C C . ARG A 1 67 ? 17.014 -2.321 -1.998 1.00 96.06 67 ARG A C 1
ATOM 536 O O . ARG A 1 67 ? 18.080 -2.411 -2.605 1.00 96.06 67 ARG A O 1
ATOM 543 N N . PRO A 1 68 ? 15.991 -1.570 -2.430 1.00 96.88 68 PRO A N 1
ATOM 544 C CA . PRO A 1 68 ? 16.126 -0.775 -3.635 1.00 96.88 68 PRO A CA 1
ATOM 545 C C . PRO A 1 68 ? 17.136 0.353 -3.455 1.00 96.88 68 PRO A C 1
ATOM 547 O O . PRO A 1 68 ? 17.245 0.918 -2.369 1.00 96.88 68 PRO A O 1
ATOM 550 N N . ALA A 1 69 ? 17.838 0.700 -4.531 1.00 97.88 69 ALA A N 1
ATOM 551 C CA . ALA A 1 69 ? 18.729 1.851 -4.566 1.00 97.88 69 ALA A CA 1
ATOM 552 C C . ALA A 1 69 ? 17.956 3.075 -5.077 1.00 97.88 69 ALA A C 1
ATOM 554 O O . ALA A 1 69 ? 17.709 3.194 -6.281 1.00 97.88 69 ALA A O 1
ATOM 555 N N . ALA A 1 70 ? 17.565 4.003 -4.193 1.00 97.00 70 ALA A N 1
ATOM 556 C CA . ALA A 1 70 ? 16.726 5.131 -4.604 1.00 97.00 70 ALA A CA 1
ATOM 557 C C . ALA A 1 70 ? 17.418 6.022 -5.640 1.00 97.00 70 ALA A C 1
ATOM 559 O O . ALA A 1 70 ? 16.758 6.505 -6.552 1.00 97.00 70 ALA A O 1
ATOM 560 N N . ALA A 1 71 ? 18.743 6.171 -5.566 1.00 97.69 71 ALA A N 1
ATOM 561 C CA . ALA A 1 71 ? 19.518 6.922 -6.554 1.00 97.69 71 ALA A CA 1
ATOM 562 C C . ALA A 1 71 ? 19.420 6.343 -7.981 1.00 97.69 71 ALA A C 1
ATOM 564 O O . ALA A 1 71 ? 19.507 7.102 -8.939 1.00 97.69 71 ALA A O 1
ATOM 565 N N . VAL A 1 72 ? 19.211 5.027 -8.121 1.00 97.94 72 VAL A N 1
ATOM 566 C CA . VAL A 1 72 ? 19.033 4.359 -9.424 1.00 97.94 72 VAL A CA 1
ATOM 567 C C . VAL A 1 72 ? 17.608 4.546 -9.943 1.00 97.94 72 VAL A C 1
ATOM 569 O O . VAL A 1 72 ? 17.400 4.716 -11.136 1.00 97.94 72 VAL A O 1
ATOM 572 N N . VAL A 1 73 ? 16.614 4.539 -9.052 1.00 97.62 73 VAL A N 1
ATOM 573 C CA . VAL A 1 73 ? 15.200 4.725 -9.422 1.00 97.62 73 VAL A CA 1
ATOM 574 C C . VAL A 1 73 ? 14.871 6.198 -9.695 1.00 97.62 73 VAL A C 1
ATOM 576 O O . VAL A 1 73 ? 14.037 6.494 -10.543 1.00 97.62 73 VAL A O 1
ATOM 579 N N . GLY A 1 74 ? 15.518 7.121 -8.979 1.00 97.25 74 GLY A N 1
ATOM 580 C CA . GLY A 1 74 ? 15.222 8.556 -8.965 1.00 97.25 74 GLY A CA 1
ATOM 581 C C . GLY A 1 74 ? 15.077 9.217 -10.340 1.00 97.25 74 GLY A C 1
ATOM 582 O O . GLY A 1 74 ? 14.083 9.913 -10.530 1.00 97.25 74 GLY A O 1
ATOM 583 N N . PRO A 1 75 ? 15.988 8.979 -11.305 1.00 97.38 75 PRO A N 1
ATOM 584 C CA . PRO A 1 75 ? 15.882 9.537 -12.656 1.00 97.38 75 PRO A CA 1
ATOM 585 C C . PRO A 1 75 ? 14.59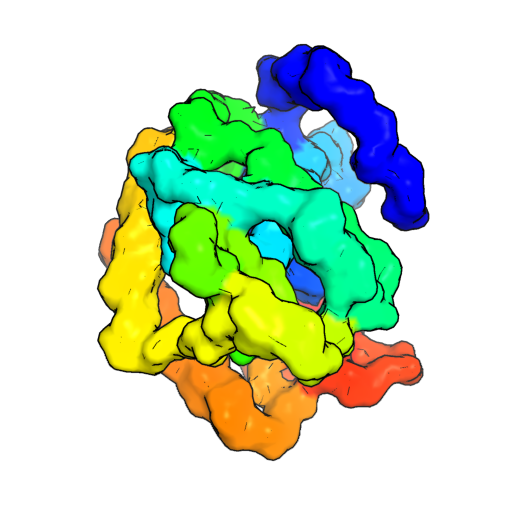9 9.164 -13.410 1.00 97.38 75 PRO A C 1
ATOM 587 O O . PRO A 1 75 ? 14.209 9.879 -14.325 1.00 97.38 75 PRO A O 1
ATOM 590 N N . PHE A 1 76 ? 13.935 8.072 -13.020 1.00 97.75 76 PHE A N 1
ATOM 591 C CA . PHE A 1 76 ? 12.731 7.556 -13.674 1.00 97.75 76 PHE A CA 1
ATOM 592 C C . PHE A 1 76 ? 11.440 7.904 -12.922 1.00 97.75 76 PHE A C 1
ATOM 594 O O . PHE A 1 76 ? 10.372 7.408 -13.269 1.00 97.75 76 PHE A O 1
ATOM 601 N N . ILE A 1 77 ? 11.501 8.720 -11.867 1.00 96.62 77 ILE A N 1
ATOM 602 C CA . ILE A 1 77 ? 10.311 9.147 -11.125 1.00 96.62 77 ILE A CA 1
ATOM 603 C C . ILE A 1 77 ? 9.661 10.321 -11.864 1.00 96.62 77 ILE A C 1
ATOM 605 O O . ILE A 1 77 ? 10.217 11.411 -11.919 1.00 96.62 77 ILE A O 1
ATOM 609 N N . ALA A 1 78 ? 8.452 10.114 -12.392 1.00 94.81 78 ALA A N 1
ATOM 610 C CA . ALA A 1 78 ? 7.700 11.147 -13.113 1.00 94.81 78 ALA A CA 1
ATOM 611 C C . ALA A 1 78 ? 7.002 12.148 -12.173 1.00 94.81 78 ALA A C 1
ATOM 613 O O . ALA A 1 78 ? 6.597 13.233 -12.590 1.00 94.81 78 ALA A O 1
ATOM 614 N N . ARG A 1 79 ? 6.822 11.778 -10.899 1.00 90.06 79 ARG A N 1
ATOM 615 C CA . ARG A 1 79 ? 6.165 12.601 -9.876 1.00 90.06 79 ARG A CA 1
ATOM 616 C C . ARG A 1 79 ? 7.090 12.792 -8.684 1.00 90.06 79 ARG A C 1
ATOM 618 O O . ARG A 1 79 ? 7.226 11.891 -7.860 1.00 90.06 79 ARG A O 1
ATOM 625 N N . ASP A 1 80 ? 7.674 13.979 -8.548 1.00 86.75 80 ASP A N 1
ATOM 626 C CA . ASP A 1 80 ? 8.692 14.284 -7.526 1.00 86.75 80 ASP A CA 1
ATOM 627 C C . ASP A 1 80 ? 8.274 13.927 -6.091 1.00 86.75 80 ASP A C 1
ATOM 629 O O . ASP A 1 80 ? 9.095 13.504 -5.274 1.00 86.75 80 ASP A O 1
ATOM 633 N N . ASN A 1 81 ? 6.981 14.037 -5.774 1.00 89.44 81 ASN A N 1
ATOM 634 C CA . ASN A 1 81 ? 6.448 13.689 -4.457 1.00 89.44 81 ASN A CA 1
ATOM 635 C C . ASN A 1 81 ? 6.474 12.177 -4.151 1.00 89.44 81 ASN A C 1
ATOM 637 O O . ASN A 1 81 ? 6.200 11.789 -3.017 1.00 89.44 81 ASN A O 1
ATOM 641 N N . VAL A 1 82 ? 6.814 11.328 -5.125 1.00 92.06 82 VAL A N 1
ATOM 642 C CA . VAL A 1 82 ? 6.931 9.872 -4.968 1.00 92.06 82 VAL A CA 1
ATOM 643 C C . VAL A 1 82 ? 8.334 9.448 -4.545 1.00 92.06 82 VAL A C 1
ATOM 645 O O . VAL A 1 82 ? 8.480 8.472 -3.804 1.00 92.06 82 VAL A O 1
ATOM 648 N N . TYR A 1 83 ? 9.365 10.200 -4.941 1.00 94.75 83 TYR A N 1
ATOM 649 C CA . TYR A 1 83 ? 10.759 9.875 -4.634 1.00 94.75 83 TYR A CA 1
ATOM 650 C C . TYR A 1 83 ? 11.028 9.631 -3.133 1.00 94.75 83 TYR A C 1
ATOM 652 O O . TYR A 1 83 ? 11.694 8.643 -2.806 1.00 94.75 83 TYR A O 1
ATOM 660 N N . PRO A 1 84 ? 10.463 10.413 -2.186 1.00 93.88 84 PRO A N 1
ATOM 661 C CA . PRO A 1 84 ? 10.628 10.138 -0.759 1.00 93.88 84 PRO A CA 1
ATOM 662 C C . PRO A 1 84 ? 10.174 8.738 -0.322 1.00 93.88 84 PRO A C 1
ATOM 664 O O . PRO A 1 84 ? 10.782 8.154 0.577 1.00 93.88 84 PRO A O 1
ATOM 667 N N . PHE A 1 85 ? 9.152 8.163 -0.963 1.00 93.31 85 PHE A N 1
ATOM 668 C CA . PHE A 1 85 ? 8.688 6.808 -0.653 1.00 93.31 85 PHE A CA 1
ATOM 669 C C . PHE A 1 85 ? 9.644 5.731 -1.174 1.00 93.31 85 PHE A C 1
ATOM 671 O O . PHE A 1 85 ? 9.736 4.661 -0.576 1.00 93.31 85 PHE A O 1
ATOM 678 N N . ILE A 1 86 ? 10.391 6.005 -2.246 1.00 95.50 86 ILE A N 1
ATOM 679 C CA . ILE A 1 86 ? 11.461 5.113 -2.713 1.00 95.50 86 ILE A CA 1
ATOM 680 C C . ILE A 1 86 ? 12.648 5.164 -1.747 1.00 95.50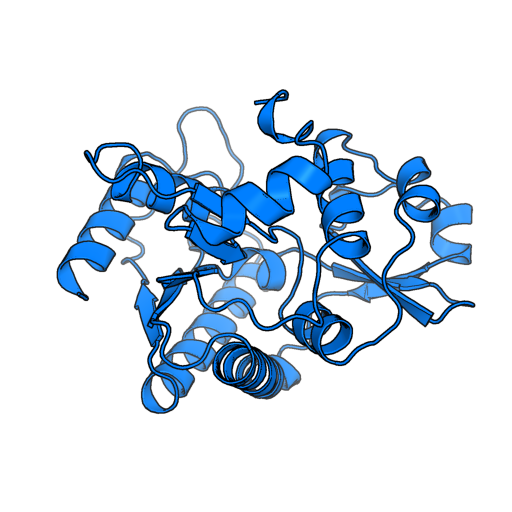 86 ILE A C 1
ATOM 682 O O . ILE A 1 86 ? 13.141 4.127 -1.307 1.00 95.50 86 ILE A O 1
ATOM 686 N N . VAL A 1 87 ? 13.049 6.368 -1.328 1.00 94.44 87 VAL A N 1
ATOM 687 C CA . VAL A 1 87 ? 14.094 6.555 -0.305 1.00 94.44 87 VAL A CA 1
ATOM 688 C C . VAL A 1 87 ? 13.721 5.847 0.999 1.00 94.44 87 VAL A C 1
ATOM 690 O O . VAL A 1 87 ? 14.577 5.268 1.669 1.00 94.44 87 VAL A O 1
ATOM 693 N N . GLN A 1 88 ? 12.442 5.853 1.367 1.00 92.25 88 GLN A N 1
ATOM 694 C CA . GLN A 1 88 ? 11.964 5.115 2.528 1.00 92.25 88 GLN A CA 1
ATOM 695 C C . GLN A 1 88 ? 12.126 3.598 2.361 1.00 92.25 88 GLN A C 1
ATOM 697 O O . GLN A 1 88 ? 12.569 2.942 3.302 1.00 92.25 88 GLN A O 1
ATOM 702 N N . GLN A 1 89 ? 11.822 3.041 1.184 1.00 93.56 89 GLN A N 1
ATOM 703 C CA . GLN A 1 89 ? 12.019 1.615 0.892 1.00 93.56 89 GLN A CA 1
ATOM 704 C C . GLN A 1 89 ? 13.482 1.181 1.071 1.00 93.56 89 GLN A C 1
ATOM 706 O O . GLN A 1 89 ? 13.752 0.119 1.637 1.00 93.56 89 GLN A O 1
ATOM 711 N N . GLU A 1 90 ? 14.422 2.037 0.671 1.00 94.44 90 GLU A N 1
ATOM 712 C CA . GLU A 1 90 ? 15.863 1.837 0.856 1.00 94.44 90 GLU A CA 1
ATOM 713 C C . GLU A 1 90 ? 16.291 1.937 2.333 1.00 94.44 90 GLU A C 1
ATOM 715 O O . GLU A 1 90 ? 17.000 1.077 2.873 1.00 94.44 90 GLU A O 1
ATOM 720 N N . LYS A 1 91 ? 15.881 3.013 3.010 1.00 90.31 91 LYS A N 1
ATOM 721 C CA . LYS A 1 91 ? 16.484 3.420 4.289 1.00 90.31 91 LYS A CA 1
ATOM 722 C C . LYS A 1 91 ? 15.775 2.874 5.521 1.00 90.31 91 LYS A C 1
ATOM 724 O O . LYS A 1 91 ? 16.354 2.912 6.606 1.00 90.31 91 LYS A O 1
ATOM 729 N N . PHE A 1 92 ? 14.551 2.365 5.389 1.00 87.12 92 PHE A N 1
ATOM 730 C CA . PHE A 1 92 ? 13.817 1.830 6.531 1.00 87.12 92 PHE A CA 1
ATOM 731 C C . PHE A 1 92 ? 14.538 0.620 7.157 1.00 87.12 92 PHE A C 1
ATOM 733 O O . PHE A 1 92 ? 15.152 -0.209 6.483 1.00 87.12 92 PHE A O 1
ATOM 740 N N . GLU A 1 93 ? 14.490 0.508 8.485 1.00 84.06 93 GLU A N 1
ATOM 741 C CA . GLU A 1 93 ? 15.170 -0.553 9.239 1.00 84.06 93 GLU A CA 1
ATOM 742 C C . GLU A 1 93 ? 14.327 -1.837 9.300 1.00 84.06 93 GLU A C 1
ATOM 744 O O . GLU A 1 93 ? 13.894 -2.274 10.366 1.00 84.06 93 GLU A O 1
ATOM 749 N N . TRP A 1 94 ? 14.131 -2.480 8.149 1.00 79.94 94 TRP A N 1
ATOM 750 C CA . TRP A 1 94 ? 13.311 -3.692 7.988 1.00 79.94 94 TRP A CA 1
ATOM 751 C C . TRP A 1 94 ? 13.690 -4.861 8.923 1.00 79.94 94 TRP A C 1
ATOM 753 O O . TRP A 1 94 ? 12.864 -5.715 9.245 1.00 79.94 94 TRP A O 1
ATOM 763 N N . GLY A 1 95 ? 14.948 -4.894 9.375 1.00 64.00 95 GLY A N 1
ATOM 764 C CA . GLY A 1 95 ? 15.524 -5.968 10.181 1.00 64.00 95 GLY A CA 1
ATOM 765 C C . GLY A 1 95 ? 15.496 -5.768 11.701 1.00 64.00 95 GLY A C 1
ATOM 766 O O . GLY A 1 95 ? 15.913 -6.687 12.406 1.00 64.00 95 GLY A O 1
ATOM 767 N N . HIS A 1 96 ? 15.033 -4.630 12.229 1.00 66.62 96 HIS A N 1
ATOM 768 C CA . HIS A 1 96 ? 15.073 -4.356 13.674 1.00 66.62 96 HIS A CA 1
ATOM 769 C C . HIS A 1 96 ? 13.672 -4.404 14.305 1.00 66.62 96 HIS A C 1
ATOM 771 O O . HIS A 1 96 ? 12.821 -3.588 13.949 1.00 66.62 96 HIS A O 1
ATOM 777 N N . PRO A 1 97 ? 13.400 -5.335 15.245 1.00 59.88 97 PRO A N 1
ATOM 778 C CA . PRO A 1 97 ? 12.132 -5.351 15.965 1.00 59.88 97 PRO A CA 1
ATOM 779 C C . PRO A 1 97 ? 12.011 -4.081 16.813 1.00 59.88 97 PRO A C 1
ATOM 781 O O . PRO A 1 97 ? 12.883 -3.785 17.634 1.00 59.88 97 PRO A O 1
ATOM 784 N N . ARG A 1 98 ? 10.932 -3.317 16.619 1.00 63.47 98 ARG A N 1
ATOM 785 C CA . ARG A 1 98 ? 10.696 -2.078 17.374 1.00 63.47 98 ARG A CA 1
ATOM 786 C C . ARG A 1 98 ? 9.669 -2.341 18.463 1.00 63.47 98 ARG A C 1
ATOM 788 O O . ARG A 1 98 ? 8.538 -2.728 18.184 1.00 63.47 98 ARG A O 1
ATOM 795 N N . LYS A 1 99 ? 10.064 -2.127 19.719 1.00 56.16 99 LYS A N 1
ATOM 796 C CA . LYS A 1 99 ? 9.219 -2.413 20.892 1.00 56.16 99 LYS A CA 1
ATOM 797 C C . LYS A 1 99 ? 8.107 -1.374 21.120 1.00 56.16 99 LYS A C 1
ATOM 799 O O . LYS A 1 99 ? 7.150 -1.659 21.838 1.00 56.16 99 LYS A O 1
ATOM 804 N N . THR A 1 100 ? 8.201 -0.205 20.491 1.00 63.03 100 THR A N 1
ATOM 805 C CA . THR A 1 100 ? 7.460 1.009 20.874 1.00 63.03 100 THR A CA 1
ATOM 806 C C . THR A 1 100 ? 6.246 1.357 20.006 1.00 63.03 100 THR A C 1
ATOM 808 O O . THR A 1 100 ? 5.526 2.284 20.350 1.00 63.03 100 THR A O 1
ATOM 811 N N . ALA A 1 101 ? 5.949 0.614 18.932 1.00 63.84 101 ALA A N 1
ATOM 812 C CA . ALA A 1 101 ? 4.708 0.842 18.180 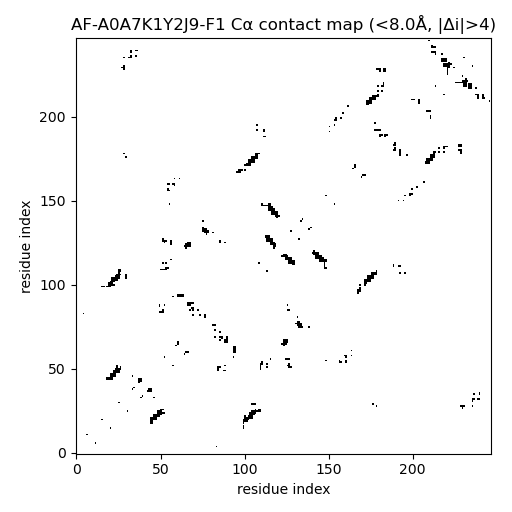1.00 63.84 101 ALA A CA 1
ATOM 813 C C . ALA A 1 101 ? 3.504 0.369 19.005 1.00 63.84 101 ALA A C 1
ATOM 815 O O . ALA A 1 101 ? 3.501 -0.786 19.408 1.00 63.84 101 ALA A O 1
ATOM 816 N N . ASP A 1 102 ? 2.478 1.178 19.247 1.00 73.81 102 ASP A N 1
ATOM 817 C CA . ASP A 1 102 ? 1.260 0.690 19.933 1.00 73.81 102 ASP A CA 1
ATOM 818 C C . ASP A 1 102 ? 0.313 -0.042 18.973 1.00 73.81 102 ASP A C 1
ATOM 820 O O . ASP A 1 102 ? -0.391 -0.983 19.350 1.00 73.81 102 ASP A O 1
ATOM 824 N N . TRP A 1 103 ? 0.336 0.389 17.713 1.00 83.31 103 TRP A N 1
ATOM 825 C CA . TRP A 1 103 ? -0.559 -0.043 16.650 1.00 83.31 103 TRP A CA 1
ATOM 826 C C . TRP A 1 103 ? 0.219 -0.255 15.358 1.00 83.31 103 TRP A C 1
ATOM 828 O O . TRP A 1 103 ? 1.216 0.427 15.096 1.00 83.31 103 TRP A O 1
ATOM 838 N N . VAL A 1 104 ? -0.292 -1.162 14.533 1.00 91.25 104 VAL A N 1
ATOM 839 C CA . VAL A 1 104 ? 0.067 -1.270 13.121 1.00 91.25 104 VAL A CA 1
ATOM 840 C C . VAL A 1 104 ? -1.178 -0.921 12.317 1.00 91.25 104 VAL A C 1
ATOM 842 O O . VAL A 1 104 ? -2.180 -1.626 12.402 1.00 91.25 104 VAL A O 1
ATOM 845 N N . LEU A 1 105 ? -1.128 0.186 11.584 1.00 94.06 105 LEU A N 1
ATOM 846 C CA . LEU A 1 105 ? -2.208 0.670 10.736 1.00 94.06 105 LEU A CA 1
ATOM 847 C C . LEU A 1 105 ? -1.871 0.380 9.276 1.00 94.06 105 LEU A C 1
ATOM 849 O O . LEU A 1 105 ? -0.822 0.789 8.783 1.00 94.06 105 LEU A O 1
ATOM 853 N N . ILE A 1 106 ? -2.753 -0.330 8.588 1.00 95.94 106 ILE A N 1
ATOM 854 C CA . ILE A 1 106 ? -2.547 -0.784 7.214 1.00 95.94 106 ILE A CA 1
ATOM 855 C C . ILE A 1 106 ? -3.799 -0.456 6.412 1.00 95.94 106 ILE A C 1
ATOM 857 O O . ILE A 1 106 ? -4.902 -0.586 6.936 1.00 95.94 106 ILE A O 1
ATOM 861 N N . ASP A 1 107 ? -3.643 -0.080 5.148 1.00 96.19 107 ASP A N 1
ATOM 862 C CA . ASP A 1 107 ? -4.745 -0.101 4.189 1.00 96.19 107 ASP A CA 1
ATOM 863 C C . ASP A 1 107 ? -4.406 -0.927 2.945 1.00 96.19 107 ASP A C 1
ATOM 865 O O . ASP A 1 107 ? -3.260 -1.333 2.733 1.00 96.19 107 ASP A O 1
ATOM 869 N N . SER A 1 108 ? -5.424 -1.220 2.140 1.00 96.00 108 SER A N 1
ATOM 870 C CA . SER A 1 108 ? -5.295 -2.044 0.935 1.00 96.00 108 SER A CA 1
ATOM 871 C C . SER A 1 108 ? -4.817 -1.289 -0.311 1.00 96.00 108 SER A C 1
ATOM 873 O O . SER A 1 108 ? -4.727 -1.900 -1.377 1.00 96.00 108 SER A O 1
ATOM 875 N N . PHE A 1 109 ? -4.513 0.013 -0.234 1.00 95.44 109 PHE A N 1
ATOM 876 C CA . PHE A 1 109 ? -4.285 0.829 -1.433 1.00 95.44 109 PHE A CA 1
ATOM 877 C C . PHE A 1 109 ? -3.079 0.366 -2.254 1.00 95.44 109 PHE A C 1
ATOM 879 O O . PHE A 1 109 ? -3.170 0.225 -3.473 1.00 95.44 109 PHE A O 1
ATOM 886 N N . SER A 1 110 ? -1.955 0.069 -1.597 1.00 93.38 1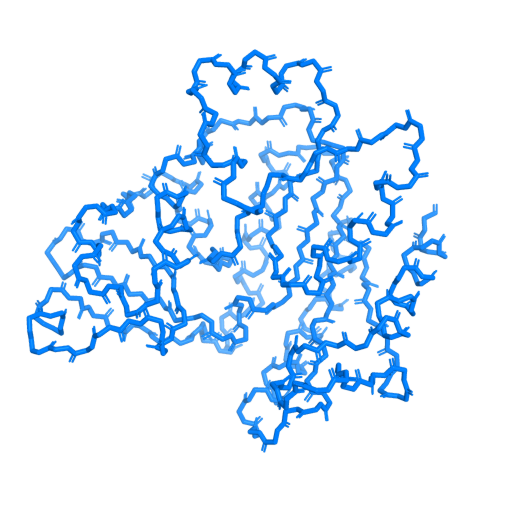10 SER A N 1
ATOM 887 C CA . SER A 1 110 ? -0.748 -0.385 -2.296 1.00 93.38 110 SER A CA 1
ATOM 888 C C . SER A 1 110 ? -0.984 -1.701 -3.037 1.00 93.38 110 SER A C 1
ATOM 890 O O . SER A 1 110 ? -0.494 -1.868 -4.151 1.00 93.38 110 SER A O 1
ATOM 892 N N . GLU A 1 111 ? -1.763 -2.635 -2.478 1.00 95.25 111 GLU A N 1
ATOM 893 C CA . GLU A 1 111 ? -2.102 -3.861 -3.210 1.00 95.25 111 GLU A CA 1
ATOM 894 C C . GLU A 1 111 ? -3.091 -3.622 -4.345 1.00 95.25 111 GLU A C 1
ATOM 896 O O . GLU A 1 111 ? -3.074 -4.404 -5.299 1.00 95.25 111 GLU A O 1
ATOM 901 N N . LEU A 1 112 ? -3.922 -2.578 -4.271 1.00 93.88 112 LEU A N 1
ATOM 902 C CA . LEU A 1 112 ? -4.806 -2.184 -5.363 1.00 93.88 112 LEU A CA 1
ATOM 903 C C . LEU A 1 112 ? -4.009 -1.623 -6.539 1.00 93.88 112 LEU A C 1
ATOM 905 O O . LEU A 1 112 ? -4.213 -2.082 -7.661 1.00 93.88 112 LEU A O 1
ATOM 909 N N . THR A 1 113 ? -3.105 -0.668 -6.301 1.00 93.88 113 THR A N 1
ATOM 910 C CA . THR A 1 113 ? -2.573 0.169 -7.388 1.00 93.88 113 THR A CA 1
ATOM 911 C C . THR A 1 113 ? -1.072 0.069 -7.635 1.00 93.88 113 THR A C 1
ATOM 913 O O . THR A 1 113 ? -0.640 0.319 -8.763 1.00 93.88 113 THR A O 1
ATOM 916 N N . ASP A 1 114 ? -0.262 -0.253 -6.621 1.00 96.62 114 ASP A N 1
ATOM 917 C CA . ASP A 1 114 ? 1.194 -0.261 -6.783 1.00 96.62 114 ASP A CA 1
ATOM 918 C C . ASP A 1 114 ? 1.663 -1.558 -7.471 1.00 96.62 114 ASP A C 1
ATOM 920 O O . ASP A 1 114 ? 1.296 -2.686 -7.117 1.00 96.62 114 ASP A O 1
ATOM 924 N N . GLN A 1 115 ? 2.525 -1.400 -8.468 1.00 97.75 115 GLN A N 1
ATOM 925 C CA . GLN A 1 115 ? 3.184 -2.497 -9.163 1.00 97.75 115 GLN A CA 1
ATOM 926 C C . GLN A 1 115 ? 4.570 -2.734 -8.565 1.00 97.75 115 GLN A C 1
ATOM 928 O O . GLN A 1 115 ? 5.163 -1.842 -7.955 1.00 97.75 115 GLN A O 1
ATOM 933 N N . LYS A 1 116 ? 5.069 -3.964 -8.694 1.00 98.38 116 LYS A N 1
ATOM 934 C CA . LYS A 1 116 ? 6.417 -4.338 -8.263 1.00 98.38 116 LYS A CA 1
ATOM 935 C C . LYS A 1 116 ? 7.356 -4.287 -9.460 1.00 98.38 116 LYS A C 1
ATOM 937 O O . LYS A 1 116 ? 7.074 -4.889 -10.490 1.00 98.38 116 LYS A O 1
ATOM 942 N N . PHE A 1 117 ? 8.485 -3.617 -9.291 1.00 98.50 117 PHE A N 1
ATOM 943 C CA . PHE A 1 117 ? 9.536 -3.510 -10.294 1.00 98.50 117 PHE A CA 1
ATOM 944 C C . PHE A 1 117 ? 10.806 -4.128 -9.727 1.00 98.50 117 PHE A C 1
ATOM 946 O O . PHE A 1 117 ? 11.222 -3.784 -8.619 1.00 98.50 117 PHE A O 1
ATOM 953 N N . THR A 1 118 ? 11.404 -5.059 -10.465 1.00 98.69 118 THR A N 1
ATOM 954 C CA . THR A 1 118 ? 12.606 -5.786 -10.047 1.00 98.69 118 THR A CA 1
ATOM 955 C C . THR A 1 118 ? 13.773 -5.390 -10.934 1.00 98.69 118 THR A C 1
ATOM 957 O O . THR A 1 118 ? 13.674 -5.469 -12.158 1.00 98.69 118 THR A O 1
ATOM 960 N N . HIS A 1 119 ? 14.881 -4.970 -10.328 1.00 98.62 119 HIS A N 1
ATOM 961 C CA . HIS A 1 119 ? 16.110 -4.690 -11.056 1.00 98.62 119 HIS A CA 1
ATOM 962 C C . HIS A 1 119 ? 16.622 -5.986 -11.693 1.00 98.62 119 HIS A C 1
ATOM 964 O O . HIS A 1 119 ? 16.839 -6.978 -10.996 1.00 98.62 119 HIS A O 1
ATOM 970 N N . ARG A 1 120 ? 16.841 -5.992 -13.010 1.00 98.31 120 ARG A N 1
ATOM 971 C CA . ARG A 1 120 ? 17.151 -7.217 -13.769 1.00 98.31 120 ARG A CA 1
ATOM 972 C C . ARG A 1 120 ? 18.477 -7.855 -13.359 1.00 98.31 120 ARG A C 1
ATOM 974 O O . ARG A 1 120 ? 18.553 -9.072 -13.252 1.00 98.31 120 ARG A O 1
ATOM 981 N N . THR A 1 121 ? 19.496 -7.034 -13.104 1.00 97.56 121 THR A N 1
ATOM 982 C CA . THR A 1 121 ? 20.837 -7.515 -12.727 1.00 97.56 121 THR A CA 1
ATOM 983 C C . THR A 1 121 ? 20.977 -7.764 -11.226 1.00 97.56 121 THR A C 1
ATOM 985 O O . THR A 1 121 ? 21.358 -8.850 -10.809 1.00 97.56 121 THR A O 1
ATOM 988 N N . GLU A 1 122 ? 20.668 -6.764 -10.396 1.00 97.44 122 GLU A N 1
ATOM 989 C CA . GLU A 1 122 ? 20.884 -6.825 -8.945 1.00 97.44 122 GLU A CA 1
ATOM 990 C C . GLU A 1 122 ? 19.752 -7.518 -8.164 1.00 97.44 122 GLU A C 1
ATOM 992 O O . GLU A 1 122 ? 19.915 -7.832 -6.986 1.00 97.44 122 GLU A O 1
ATOM 997 N N . GLY A 1 123 ? 18.594 -7.759 -8.786 1.00 97.62 123 GLY A N 1
ATOM 998 C CA . GLY A 1 123 ? 17.498 -8.551 -8.220 1.00 97.62 123 GLY A CA 1
ATOM 999 C C . GLY A 1 123 ? 16.696 -7.897 -7.085 1.00 97.62 123 GLY A C 1
ATOM 1000 O O . GLY A 1 123 ? 15.673 -8.449 -6.672 1.00 97.62 123 GLY A O 1
ATOM 1001 N N . TRP A 1 124 ? 17.097 -6.730 -6.571 1.00 98.06 124 TRP A N 1
ATOM 1002 C CA . TRP A 1 124 ? 16.276 -5.974 -5.620 1.00 98.06 124 TRP A CA 1
ATOM 1003 C C . TRP A 1 124 ? 15.011 -5.435 -6.287 1.00 98.06 124 TRP A C 1
ATOM 1005 O O . TRP A 1 124 ? 14.916 -5.326 -7.509 1.00 98.06 124 TRP A O 1
ATOM 1015 N N . SER A 1 125 ? 13.999 -5.125 -5.480 1.00 98.38 125 SER A N 1
ATOM 1016 C CA . SER A 1 125 ? 12.710 -4.643 -5.980 1.00 98.38 125 SER A CA 1
ATOM 1017 C C . SER A 1 125 ? 12.239 -3.397 -5.244 1.00 98.38 125 SER A C 1
ATOM 1019 O O . SER A 1 125 ? 12.586 -3.185 -4.082 1.00 98.38 125 SER A O 1
ATOM 1021 N N . PHE A 1 126 ? 11.407 -2.611 -5.917 1.00 98.25 126 PHE A N 1
ATOM 1022 C CA . PHE A 1 126 ? 10.643 -1.517 -5.327 1.00 98.25 126 PHE A CA 1
ATOM 1023 C C . PHE A 1 126 ? 9.188 -1.571 -5.796 1.00 98.25 126 PHE A C 1
ATOM 1025 O O . PHE A 1 126 ? 8.851 -2.267 -6.760 1.00 98.25 126 PHE A O 1
ATOM 1032 N N . CYS A 1 127 ? 8.326 -0.838 -5.101 1.00 98.19 127 CYS A N 1
ATOM 1033 C CA . CYS A 1 127 ? 6.927 -0.679 -5.471 1.00 98.19 127 CYS A CA 1
ATOM 1034 C C . CYS A 1 127 ? 6.578 0.796 -5.698 1.00 98.19 127 CYS A C 1
ATOM 1036 O O . CYS A 1 127 ? 7.022 1.679 -4.956 1.00 98.19 127 CYS A O 1
ATOM 1038 N N . ALA A 1 128 ? 5.785 1.043 -6.739 1.00 97.12 128 ALA A N 1
ATOM 1039 C CA . ALA A 1 128 ? 5.224 2.346 -7.088 1.00 97.12 128 ALA A CA 1
ATOM 1040 C C . ALA A 1 128 ? 3.987 2.165 -7.980 1.00 97.12 128 ALA A C 1
ATOM 1042 O O . ALA A 1 128 ? 3.797 1.100 -8.573 1.00 97.12 128 ALA A O 1
ATOM 1043 N N . ASN A 1 129 ? 3.156 3.201 -8.115 1.00 95.81 129 ASN A N 1
ATOM 1044 C CA . ASN A 1 129 ? 2.092 3.166 -9.111 1.00 95.81 129 ASN A CA 1
ATOM 1045 C C . ASN A 1 129 ? 2.743 3.265 -10.494 1.00 95.81 129 ASN A C 1
ATOM 1047 O O . ASN A 1 129 ? 3.726 3.981 -10.667 1.00 95.81 129 ASN A O 1
ATOM 1051 N N . TYR A 1 130 ? 2.188 2.569 -11.482 1.00 95.44 130 TYR A N 1
ATOM 1052 C CA . TYR A 1 130 ? 2.697 2.614 -12.850 1.00 95.44 130 TYR A CA 1
ATOM 1053 C C . TYR A 1 130 ? 2.799 4.047 -13.388 1.00 95.44 130 TYR A C 1
ATOM 1055 O O . TYR A 1 130 ? 3.794 4.387 -14.014 1.00 95.44 130 TYR A O 1
ATOM 1063 N N . SER A 1 131 ? 1.820 4.909 -13.101 1.00 94.38 131 SER A N 1
ATOM 1064 C CA . SER A 1 131 ? 1.828 6.302 -13.569 1.00 94.38 131 SER A CA 1
ATOM 1065 C C . SER A 1 131 ? 2.799 7.216 -12.816 1.00 94.38 131 SER A C 1
ATOM 1067 O O . SER A 1 131 ? 2.931 8.380 -13.176 1.00 94.38 131 SER A O 1
ATOM 1069 N N . ASP A 1 132 ? 3.433 6.738 -11.742 1.00 95.31 132 ASP A N 1
ATOM 1070 C CA . ASP A 1 132 ? 4.425 7.519 -10.996 1.00 95.31 132 ASP A CA 1
ATOM 1071 C C . ASP A 1 132 ? 5.825 7.448 -11.635 1.00 95.31 132 ASP A C 1
ATOM 1073 O O . ASP A 1 132 ? 6.741 8.130 -11.171 1.00 95.31 132 ASP A O 1
ATOM 1077 N N . LEU A 1 133 ? 5.998 6.620 -12.671 1.00 96.75 133 LEU A N 1
ATOM 1078 C CA . LEU A 1 133 ? 7.278 6.321 -13.308 1.00 96.75 133 LEU A CA 1
ATOM 1079 C C . LEU A 1 133 ? 7.276 6.697 -14.792 1.00 96.75 133 LEU A C 1
ATOM 1081 O O . LEU A 1 133 ? 6.260 6.570 -15.477 1.00 96.75 133 LEU A O 1
ATOM 1085 N N . ASP A 1 134 ? 8.443 7.103 -15.280 1.00 95.25 134 ASP A N 1
ATOM 1086 C CA . ASP A 1 134 ? 8.785 7.083 -16.697 1.00 95.25 134 ASP A CA 1
ATOM 1087 C C . ASP A 1 134 ? 9.114 5.641 -17.125 1.00 95.25 134 ASP A C 1
ATOM 1089 O O . ASP A 1 134 ? 9.869 4.936 -16.458 1.00 95.25 134 ASP A O 1
ATOM 1093 N N . HIS A 1 135 ? 8.550 5.212 -18.256 1.00 96.06 135 HIS A N 1
ATOM 1094 C CA . HIS A 1 135 ? 8.741 3.875 -18.837 1.00 96.06 135 HIS A CA 1
ATOM 1095 C C . HIS A 1 135 ? 9.602 3.930 -20.099 1.00 96.06 135 HIS A C 1
ATOM 1097 O O . HIS A 1 135 ? 9.361 3.203 -21.067 1.00 96.06 135 HIS A O 1
ATOM 1103 N N . SER A 1 136 ? 10.592 4.821 -20.109 1.00 97.38 136 SER A N 1
ATOM 1104 C CA . SER A 1 136 ? 11.568 4.936 -21.186 1.00 97.38 136 SER A CA 1
ATOM 1105 C C . SER A 1 136 ? 12.290 3.606 -21.465 1.00 97.38 136 SER A C 1
ATOM 1107 O O . SER A 1 136 ? 12.359 2.722 -20.602 1.00 97.38 136 SER A O 1
ATOM 1109 N N . PRO A 1 137 ? 12.867 3.432 -22.671 1.00 98.06 137 PRO A N 1
ATOM 1110 C CA . PRO A 1 137 ? 13.630 2.228 -23.002 1.00 98.06 137 PRO A CA 1
ATOM 1111 C C . PRO A 1 137 ? 14.745 1.920 -21.995 1.00 98.06 137 PRO A C 1
ATOM 1113 O O . PRO A 1 137 ? 14.994 0.753 -21.702 1.00 98.06 137 PRO A O 1
ATOM 1116 N N . GLU A 1 138 ? 15.375 2.955 -21.429 1.00 97.94 138 GLU A N 1
ATOM 1117 C CA . GLU A 1 138 ? 16.379 2.810 -20.373 1.00 97.94 138 GLU A CA 1
ATOM 1118 C C . GLU A 1 138 ? 15.776 2.179 -19.112 1.00 97.94 138 GLU A C 1
ATOM 1120 O O . GLU A 1 138 ? 16.269 1.143 -18.660 1.00 97.94 138 GLU A O 1
ATOM 1125 N N . PHE A 1 139 ? 14.657 2.710 -18.604 1.00 98.25 139 PHE A N 1
ATOM 1126 C CA . PHE A 1 139 ? 13.951 2.122 -17.463 1.00 98.25 139 PHE A CA 1
ATOM 1127 C C . PHE A 1 139 ? 13.596 0.651 -17.713 1.00 98.25 139 PHE A C 1
ATOM 1129 O O . PHE A 1 139 ? 13.894 -0.219 -16.894 1.00 98.25 139 PHE A O 1
ATOM 1136 N N . MET A 1 140 ? 13.021 0.348 -18.879 1.00 97.50 140 MET A N 1
ATOM 1137 C CA . MET A 1 140 ? 12.598 -1.010 -19.243 1.00 97.50 140 MET A CA 1
ATOM 1138 C C . MET A 1 140 ? 13.779 -1.981 -19.418 1.00 97.50 140 MET A C 1
ATOM 1140 O O . MET A 1 140 ? 13.625 -3.196 -19.224 1.00 97.50 140 MET A O 1
ATOM 1144 N N . SER A 1 141 ? 14.962 -1.455 -19.753 1.00 98.00 141 SER A N 1
ATOM 1145 C CA . SER A 1 141 ? 16.212 -2.219 -19.816 1.00 98.00 141 SER A CA 1
ATOM 1146 C C . SER A 1 141 ? 16.788 -2.540 -18.434 1.00 98.00 141 SER A C 1
ATOM 1148 O O . SER A 1 141 ? 17.424 -3.580 -18.276 1.00 98.00 141 SER A O 1
ATOM 1150 N N . LEU A 1 142 ? 16.529 -1.701 -17.427 1.00 98.38 142 LEU A N 1
ATOM 1151 C CA . LEU A 1 142 ? 17.009 -1.885 -16.053 1.00 98.38 142 LEU A CA 1
ATOM 1152 C C . LEU A 1 142 ? 16.034 -2.695 -15.199 1.00 98.38 142 LEU A C 1
ATOM 1154 O O . LEU A 1 142 ? 16.452 -3.519 -14.380 1.00 98.38 142 LEU A O 1
ATOM 1158 N N . PHE A 1 143 ? 14.735 -2.492 -15.406 1.00 98.62 143 PHE A N 1
ATOM 1159 C CA . PHE A 1 143 ? 13.688 -3.033 -14.555 1.00 98.62 143 PHE A CA 1
ATOM 1160 C C . PHE A 1 143 ? 12.746 -3.959 -15.313 1.00 98.62 143 PHE A C 1
ATOM 1162 O O . PHE A 1 143 ? 12.348 -3.734 -16.455 1.00 98.62 143 PHE A O 1
ATOM 1169 N N . GLU A 1 144 ? 12.360 -5.028 -14.633 1.00 98.31 144 GLU A N 1
ATOM 1170 C CA . GLU A 1 144 ? 11.249 -5.871 -15.026 1.00 98.31 144 GLU A CA 1
ATOM 1171 C C . GLU A 1 144 ? 10.017 -5.488 -14.209 1.00 98.31 144 GLU A C 1
ATOM 1173 O O . GLU A 1 144 ? 10.035 -5.533 -12.976 1.00 98.31 144 GLU A O 1
ATOM 1178 N N . ASN A 1 145 ? 8.933 -5.136 -14.895 1.00 98.12 145 ASN A N 1
ATOM 1179 C CA . ASN A 1 145 ? 7.649 -4.908 -14.255 1.00 98.12 145 ASN A CA 1
ATOM 1180 C C . ASN A 1 145 ? 6.957 -6.250 -13.966 1.00 98.12 145 ASN A C 1
ATOM 1182 O O . ASN A 1 145 ? 6.512 -6.938 -14.883 1.00 98.12 145 ASN A O 1
ATOM 1186 N N . LYS A 1 146 ? 6.845 -6.604 -12.684 1.00 97.81 146 LYS A N 1
ATOM 1187 C CA . LYS A 1 146 ? 6.139 -7.798 -12.192 1.00 97.81 146 LYS A CA 1
ATOM 1188 C C . LYS A 1 146 ? 4.633 -7.568 -12.016 1.00 97.81 146 LYS A C 1
ATOM 1190 O O . LYS A 1 146 ? 3.918 -8.485 -11.629 1.00 97.81 146 LYS A O 1
ATOM 1195 N N . GLY A 1 147 ? 4.147 -6.358 -12.283 1.00 96.88 147 GLY A N 1
ATOM 1196 C CA . GLY A 1 147 ? 2.739 -6.000 -12.211 1.00 96.88 147 GLY A CA 1
ATOM 1197 C C . GLY A 1 147 ? 2.196 -5.930 -10.783 1.00 96.88 147 GLY A C 1
ATOM 1198 O O . GLY A 1 147 ? 2.926 -5.759 -9.799 1.00 96.88 147 GLY A O 1
ATOM 1199 N N . LEU A 1 148 ? 0.869 -6.018 -10.679 1.00 96.62 148 LEU A N 1
ATOM 1200 C CA . LEU A 1 148 ? 0.157 -6.119 -9.403 1.00 96.62 148 LEU A CA 1
ATOM 1201 C C . LEU A 1 148 ? 0.383 -7.503 -8.775 1.00 96.62 148 LEU A C 1
ATOM 1203 O O . LEU A 1 148 ? 0.702 -8.453 -9.476 1.00 96.62 148 LEU A O 1
ATOM 1207 N N . LEU A 1 149 ? 0.194 -7.618 -7.459 1.00 95.38 149 LEU A N 1
ATOM 1208 C CA . LEU A 1 149 ? 0.279 -8.905 -6.761 1.00 95.38 149 LEU A CA 1
ATOM 1209 C C . LEU A 1 149 ? -0.737 -9.899 -7.345 1.00 95.38 149 LEU A C 1
ATOM 1211 O O . LEU A 1 149 ? -1.891 -9.522 -7.570 1.00 95.38 149 LEU A O 1
ATOM 1215 N N . ASP A 1 150 ? -0.332 -11.139 -7.581 1.00 94.94 150 ASP A N 1
ATOM 1216 C CA . ASP A 1 150 ? -1.221 -12.147 -8.152 1.00 94.94 150 ASP A CA 1
ATOM 1217 C C . ASP A 1 150 ? -2.443 -12.364 -7.232 1.00 94.94 150 ASP A C 1
ATOM 1219 O O . ASP A 1 150 ? -2.268 -12.564 -6.023 1.00 94.94 150 ASP A O 1
ATOM 1223 N N . PRO A 1 151 ? -3.684 -12.271 -7.750 1.00 92.06 151 PRO A N 1
ATOM 1224 C CA . PRO A 1 151 ? -4.880 -12.581 -6.981 1.00 92.06 151 PRO A CA 1
ATOM 1225 C C . PRO A 1 151 ? -4.867 -13.946 -6.283 1.00 92.06 151 PRO A C 1
ATOM 1227 O O . PRO A 1 151 ? -5.425 -14.048 -5.188 1.00 92.06 151 PRO A O 1
ATOM 1230 N N . ASP A 1 152 ? -4.242 -14.957 -6.884 1.00 94.62 152 ASP A N 1
ATOM 1231 C CA . ASP A 1 152 ? -4.205 -16.321 -6.346 1.00 94.62 152 ASP A CA 1
ATOM 1232 C C . ASP A 1 152 ? -3.179 -16.452 -5.206 1.00 94.62 152 ASP A C 1
ATOM 1234 O O . ASP A 1 152 ? -3.317 -17.294 -4.318 1.00 94.62 152 ASP A O 1
ATOM 1238 N N . GLU A 1 153 ? -2.201 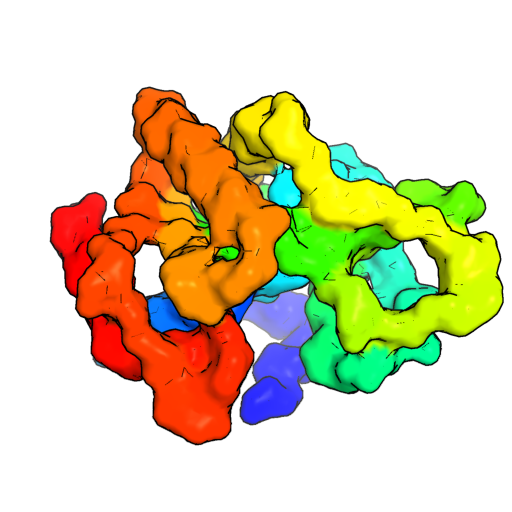-15.543 -5.148 1.00 96.31 153 GLU A N 1
ATOM 1239 C CA . GLU A 1 153 ? -1.195 -15.467 -4.084 1.00 96.31 153 GLU A CA 1
ATOM 1240 C C . GLU A 1 153 ? -1.579 -14.508 -2.942 1.00 96.31 153 GLU A C 1
ATOM 1242 O O . GLU A 1 153 ? -0.860 -14.425 -1.938 1.00 96.31 153 GLU A O 1
ATOM 1247 N N . LEU A 1 154 ? -2.694 -13.770 -3.059 1.00 96.25 154 LEU A N 1
ATOM 1248 C CA . LEU A 1 154 ? -3.091 -12.736 -2.091 1.00 96.25 154 LEU A CA 1
ATOM 1249 C C . LEU A 1 154 ? -3.176 -13.272 -0.660 1.00 96.25 154 LEU A C 1
ATOM 1251 O O . LEU A 1 154 ? -2.635 -12.661 0.263 1.00 96.25 154 LEU A O 1
ATOM 1255 N N . GLU A 1 155 ? -3.845 -14.409 -0.466 1.00 97.44 155 GLU A N 1
ATOM 1256 C CA . GLU A 1 155 ? -4.057 -14.972 0.870 1.00 97.44 155 GLU A CA 1
ATOM 1257 C C . GLU A 1 155 ? -2.740 -15.368 1.527 1.00 97.44 155 GLU A C 1
ATOM 1259 O O . GLU A 1 155 ? -2.433 -14.893 2.623 1.00 97.44 155 GLU A O 1
ATOM 1264 N N . GLN A 1 156 ? -1.919 -16.155 0.831 1.00 98.06 156 GLN A N 1
ATOM 1265 C CA . GLN A 1 156 ? -0.624 -16.576 1.356 1.00 98.06 156 GLN A CA 1
ATOM 1266 C C . GLN A 1 156 ? 0.305 -15.378 1.597 1.00 98.06 156 GLN A C 1
ATOM 1268 O O . GLN A 1 156 ? 1.045 -15.348 2.586 1.00 98.06 156 GLN A O 1
ATOM 1273 N N . THR A 1 157 ? 0.238 -14.357 0.742 1.00 97.81 157 THR A N 1
ATOM 1274 C CA . THR A 1 157 ? 1.008 -13.122 0.918 1.00 97.81 157 THR A CA 1
ATOM 1275 C C . THR A 1 157 ? 0.601 -12.386 2.191 1.00 97.81 157 THR A C 1
ATOM 1277 O O . THR A 1 157 ? 1.474 -12.020 2.982 1.00 97.81 157 THR A O 1
ATOM 1280 N N . TYR A 1 158 ? -0.699 -12.211 2.451 1.00 98.00 158 TYR A N 1
ATOM 1281 C CA . TYR A 1 158 ? -1.160 -11.576 3.689 1.00 98.00 158 TYR A CA 1
ATOM 1282 C C . TYR A 1 158 ? -0.876 -12.429 4.930 1.00 98.00 158 TYR A C 1
ATOM 1284 O O . TYR A 1 158 ? -0.496 -11.871 5.961 1.00 98.00 158 TYR A O 1
ATOM 1292 N N . VAL A 1 159 ? -0.961 -13.761 4.843 1.00 98.06 159 VAL A N 1
ATOM 1293 C CA . VAL A 1 159 ? -0.525 -14.665 5.925 1.00 98.06 159 VAL A CA 1
ATOM 1294 C C . VAL A 1 159 ? 0.945 -14.418 6.266 1.00 98.06 159 VAL A C 1
ATOM 1296 O O . VAL A 1 159 ? 1.281 -14.202 7.435 1.00 98.06 159 VAL A O 1
ATOM 1299 N N . ASN A 1 160 ? 1.823 -14.387 5.261 1.00 97.81 160 ASN A N 1
ATOM 1300 C CA . ASN A 1 160 ? 3.252 -14.133 5.453 1.00 97.81 160 ASN A CA 1
ATOM 1301 C C . ASN A 1 160 ? 3.507 -12.731 6.022 1.00 97.81 160 ASN A C 1
ATOM 1303 O O . ASN A 1 160 ? 4.341 -12.554 6.918 1.00 97.81 160 ASN A O 1
ATOM 1307 N N . PHE A 1 161 ? 2.763 -11.740 5.539 1.00 96.81 161 PHE A N 1
ATOM 1308 C CA . PHE A 1 161 ? 2.852 -10.354 5.975 1.00 96.81 161 PHE A CA 1
ATOM 1309 C C . PHE A 1 161 ? 2.438 -10.180 7.441 1.00 96.81 161 PHE A C 1
ATOM 1311 O O . PHE A 1 161 ? 3.234 -9.682 8.240 1.00 96.81 161 PHE A O 1
ATOM 1318 N N . PHE A 1 162 ? 1.259 -10.661 7.842 1.00 96.00 162 PHE A N 1
ATOM 1319 C CA . PHE A 1 162 ? 0.804 -10.572 9.233 1.00 96.00 162 PHE A CA 1
ATOM 1320 C C . PHE A 1 162 ? 1.646 -11.426 10.182 1.00 96.00 162 PHE A C 1
ATOM 1322 O O . PHE A 1 162 ? 1.939 -10.996 11.298 1.00 96.00 162 PHE A O 1
ATOM 1329 N N . SER A 1 163 ? 2.122 -12.590 9.735 1.00 95.19 163 SER A N 1
ATOM 1330 C CA . SER A 1 163 ? 3.067 -13.405 10.511 1.00 95.19 163 SER A CA 1
ATOM 1331 C C . SER A 1 163 ? 4.386 -12.663 10.736 1.00 95.19 163 SER A C 1
ATOM 1333 O O . SER A 1 163 ? 4.933 -12.661 11.842 1.00 95.19 163 SER A O 1
ATOM 1335 N N . THR A 1 164 ? 4.874 -11.965 9.709 1.00 93.50 164 THR A N 1
ATOM 1336 C CA . THR A 1 164 ? 6.066 -11.120 9.813 1.00 93.50 164 THR A CA 1
ATOM 1337 C C . THR A 1 164 ? 5.832 -9.959 10.772 1.00 93.50 164 THR A C 1
ATOM 1339 O O . THR A 1 164 ? 6.682 -9.724 11.631 1.00 93.50 164 THR A O 1
ATOM 1342 N N . ILE A 1 165 ? 4.683 -9.282 10.692 1.00 91.44 165 ILE A N 1
ATOM 1343 C CA . ILE A 1 165 ? 4.311 -8.220 11.633 1.00 91.44 165 ILE A CA 1
ATOM 1344 C C . ILE A 1 165 ? 4.285 -8.754 13.063 1.00 91.44 165 ILE A C 1
ATOM 1346 O O . ILE A 1 165 ? 4.958 -8.186 13.913 1.00 91.44 165 ILE A O 1
ATOM 1350 N N . ASN A 1 166 ? 3.604 -9.868 13.329 1.00 90.31 166 ASN A N 1
ATOM 1351 C CA . ASN A 1 166 ? 3.521 -10.446 14.673 1.00 90.31 166 ASN A CA 1
ATOM 1352 C C . ASN A 1 166 ? 4.893 -10.831 15.236 1.00 90.31 166 ASN A C 1
ATOM 1354 O O . ASN A 1 166 ? 5.156 -10.632 16.420 1.00 90.31 166 ASN A O 1
ATOM 1358 N N . ARG A 1 167 ? 5.792 -11.348 14.392 1.00 89.44 167 ARG A N 1
ATOM 1359 C CA . ARG A 1 167 ? 7.171 -11.666 14.788 1.00 89.44 167 ARG A CA 1
ATOM 1360 C C . ARG A 1 167 ? 7.988 -10.405 15.092 1.00 89.44 167 ARG A C 1
ATOM 1362 O O . ARG A 1 167 ? 8.798 -10.406 16.014 1.00 89.44 167 ARG A O 1
ATOM 1369 N N . ARG A 1 168 ? 7.817 -9.342 14.300 1.00 84.75 168 ARG A N 1
ATOM 1370 C CA . ARG A 1 168 ? 8.609 -8.098 14.385 1.00 84.75 168 ARG A CA 1
ATOM 1371 C C . ARG A 1 168 ? 8.079 -7.112 15.429 1.00 84.75 168 ARG A C 1
ATOM 1373 O O . ARG A 1 168 ? 8.868 -6.381 16.027 1.00 84.75 168 ARG A O 1
ATOM 1380 N N . PHE A 1 169 ? 6.771 -7.121 15.651 1.00 84.19 169 PHE A N 1
ATOM 1381 C CA . PHE A 1 169 ? 6.014 -6.238 16.533 1.00 84.19 169 PHE A CA 1
ATOM 1382 C C . PHE A 1 169 ? 5.059 -7.091 17.394 1.00 84.19 169 PHE A C 1
ATOM 1384 O O . PHE A 1 169 ? 3.839 -7.043 17.220 1.00 84.19 169 PHE A O 1
ATOM 1391 N N . PRO A 1 170 ? 5.596 -7.919 18.311 1.00 83.81 170 PRO A N 1
ATOM 1392 C CA . PRO A 1 170 ? 4.785 -8.854 19.081 1.00 83.81 170 PRO A CA 1
ATOM 1393 C C . PRO A 1 170 ? 3.777 -8.131 19.977 1.00 83.81 170 PRO A C 1
ATOM 1395 O O . PRO A 1 170 ? 4.098 -7.142 20.640 1.00 83.81 170 PRO A O 1
ATOM 1398 N N . GLY A 1 171 ? 2.547 -8.649 19.998 1.00 83.00 171 GLY A N 1
ATOM 1399 C CA . GLY A 1 171 ? 1.463 -8.162 20.855 1.00 83.00 171 GLY A CA 1
ATOM 1400 C C . GLY A 1 171 ? 0.820 -6.844 20.415 1.00 83.00 171 GLY A C 1
ATOM 1401 O O . GLY A 1 171 ? -0.019 -6.322 21.147 1.00 83.00 171 GLY A O 1
ATOM 1402 N N . LYS A 1 172 ? 1.190 -6.293 19.252 1.00 85.44 172 LYS A N 1
ATOM 1403 C CA . LYS A 1 172 ? 0.619 -5.034 18.759 1.00 85.44 172 LYS A CA 1
ATOM 1404 C C . LYS A 1 172 ? -0.718 -5.269 18.064 1.00 85.44 172 LYS A C 1
ATOM 1406 O O . LYS A 1 172 ? -0.917 -6.292 17.412 1.00 85.44 172 LYS A O 1
ATOM 1411 N N . LYS A 1 173 ? -1.642 -4.320 18.223 1.00 87.00 173 LYS A N 1
ATOM 1412 C CA . LYS A 1 173 ? -2.954 -4.370 17.569 1.00 87.00 173 LYS A CA 1
ATOM 1413 C C . LYS A 1 173 ? -2.800 -3.977 16.102 1.00 87.00 173 LYS A C 1
ATOM 1415 O O . LYS A 1 173 ? -2.216 -2.933 15.806 1.00 87.00 173 LYS A O 1
ATOM 1420 N N . ILE A 1 174 ? -3.326 -4.805 15.205 1.00 93.12 174 ILE A N 1
ATOM 1421 C CA . ILE A 1 174 ? -3.339 -4.527 13.770 1.00 93.12 174 ILE A CA 1
ATOM 1422 C C . ILE A 1 174 ? -4.704 -3.945 13.415 1.00 93.12 174 ILE A C 1
ATOM 1424 O O . ILE A 1 174 ? -5.726 -4.545 13.730 1.00 93.12 174 ILE A O 1
ATOM 1428 N N . VAL A 1 175 ? -4.723 -2.790 12.762 1.00 95.19 175 VAL A N 1
ATOM 1429 C CA . VAL A 1 175 ? -5.928 -2.174 12.201 1.00 95.19 175 VAL A CA 1
ATOM 1430 C C . VAL A 1 175 ? -5.772 -2.181 10.691 1.00 95.19 175 VAL A C 1
ATOM 1432 O O . VAL A 1 175 ? -4.787 -1.656 10.170 1.00 95.19 175 VAL A O 1
ATOM 1435 N N . PHE A 1 176 ? -6.728 -2.790 9.998 1.00 97.38 176 PHE A N 1
ATOM 1436 C CA . PHE A 1 176 ? -6.739 -2.863 8.543 1.00 97.38 176 PHE A CA 1
ATOM 1437 C C . PHE A 1 176 ? -7.915 -2.061 7.997 1.00 97.38 176 PHE A C 1
ATOM 1439 O O . PHE A 1 176 ? -9.058 -2.325 8.359 1.00 97.38 176 PHE A O 1
ATOM 1446 N N . ILE A 1 177 ? -7.636 -1.096 7.129 1.00 97.50 177 ILE A N 1
ATOM 1447 C CA . ILE A 1 177 ? -8.626 -0.267 6.446 1.00 97.50 177 ILE A CA 1
ATOM 1448 C C . ILE A 1 177 ? -8.806 -0.800 5.026 1.00 97.50 177 ILE A C 1
ATOM 1450 O O . ILE A 1 177 ? -7.871 -0.812 4.224 1.00 97.50 177 ILE A O 1
ATOM 1454 N N . HIS A 1 178 ? -10.025 -1.216 4.698 1.00 96.88 178 HIS A N 1
ATOM 1455 C CA . HIS A 1 178 ? -10.399 -1.512 3.318 1.00 96.88 178 HIS A CA 1
ATOM 1456 C C . HIS A 1 178 ? -10.543 -0.211 2.557 1.00 96.88 178 HIS A C 1
ATOM 1458 O O . HIS A 1 178 ? -11.443 0.574 2.844 1.00 96.88 178 HIS A O 1
ATOM 1464 N N . PHE A 1 179 ? -9.659 0.011 1.592 1.00 93.94 179 PHE A N 1
ATOM 1465 C CA . PHE A 1 179 ? -9.765 1.139 0.684 1.00 93.94 179 PHE A CA 1
ATOM 1466 C C . PHE A 1 179 ? -10.990 0.925 -0.224 1.00 93.94 179 PHE A C 1
ATOM 1468 O O . PHE A 1 179 ? -11.008 -0.067 -0.960 1.00 93.94 179 PHE A O 1
ATOM 1475 N N . PRO A 1 180 ? -12.024 1.787 -0.168 1.00 94.88 180 PRO A N 1
ATOM 1476 C CA . PRO A 1 180 ? -13.232 1.586 -0.960 1.00 94.88 180 PRO A CA 1
ATOM 1477 C C . PRO A 1 180 ? -12.946 1.648 -2.461 1.00 94.88 180 PRO A C 1
ATOM 1479 O O . PRO A 1 180 ? -12.213 2.519 -2.922 1.00 94.88 180 PRO A O 1
ATOM 1482 N N . THR A 1 181 ? -13.571 0.754 -3.224 1.00 95.50 181 THR A N 1
ATOM 1483 C CA . THR A 1 181 ? -13.502 0.721 -4.695 1.00 95.50 181 THR A CA 1
ATOM 1484 C C . THR A 1 181 ? -14.805 1.170 -5.356 1.00 95.50 181 THR A C 1
ATOM 1486 O O . THR A 1 181 ? -14.889 1.196 -6.576 1.00 95.50 181 THR A O 1
ATOM 1489 N N . THR A 1 182 ? -15.810 1.576 -4.570 1.00 94.06 182 THR A N 1
ATOM 1490 C CA . THR A 1 182 ? -17.157 1.959 -5.034 1.00 94.06 182 THR A CA 1
ATOM 1491 C C . THR A 1 182 ? -17.159 3.069 -6.088 1.00 94.06 182 THR A C 1
ATOM 1493 O O . THR A 1 182 ? -18.054 3.115 -6.924 1.00 94.06 182 THR A O 1
ATOM 1496 N N . LEU A 1 183 ? -16.176 3.973 -6.041 1.00 92.69 183 LEU A N 1
ATOM 1497 C CA . LEU A 1 183 ? -16.051 5.098 -6.975 1.00 92.69 183 LEU A CA 1
ATOM 1498 C C . LEU A 1 183 ? -15.129 4.784 -8.168 1.00 92.69 183 LEU A C 1
ATOM 1500 O O . LEU A 1 183 ? -14.951 5.632 -9.041 1.00 92.69 183 LEU A O 1
ATOM 1504 N N . ASP A 1 184 ? -14.512 3.599 -8.212 1.00 92.94 184 ASP A N 1
ATOM 1505 C CA . ASP A 1 184 ? -13.628 3.197 -9.305 1.00 92.94 184 ASP A CA 1
ATOM 1506 C C . ASP A 1 184 ? -14.435 2.527 -10.423 1.00 92.94 184 ASP A C 1
ATOM 1508 O O . ASP A 1 184 ? -15.129 1.537 -10.209 1.00 92.94 184 ASP A O 1
ATOM 1512 N N . LEU A 1 185 ? -14.325 3.054 -11.642 1.00 92.06 185 LEU A N 1
ATOM 1513 C CA . LEU A 1 185 ? -15.032 2.530 -12.817 1.00 92.06 185 LEU A CA 1
ATOM 1514 C C . LEU A 1 185 ? -14.294 1.369 -13.498 1.00 92.06 185 LEU A C 1
ATOM 1516 O O . LEU A 1 185 ? -14.810 0.752 -14.428 1.00 92.06 185 LEU A O 1
ATOM 1520 N N . ARG A 1 186 ? -13.058 1.082 -13.085 1.00 93.38 186 ARG A N 1
ATOM 1521 C CA . ARG A 1 186 ? -12.226 0.042 -13.694 1.00 93.38 186 ARG A CA 1
ATOM 1522 C C . ARG A 1 186 ? -12.474 -1.275 -12.967 1.00 93.38 186 ARG A C 1
ATOM 1524 O O . ARG A 1 186 ? -11.956 -1.491 -11.871 1.00 93.38 186 ARG A O 1
ATOM 1531 N N . GLU A 1 187 ? -13.197 -2.176 -13.624 1.00 94.69 187 GLU A N 1
ATOM 1532 C CA . GLU A 1 187 ? -13.587 -3.503 -13.116 1.00 94.69 187 GLU A CA 1
ATOM 1533 C C . GLU A 1 187 ? -12.434 -4.252 -12.433 1.00 94.69 187 GLU A C 1
ATOM 1535 O O . GLU A 1 187 ? -12.575 -4.735 -11.312 1.00 94.69 187 GLU A O 1
ATOM 1540 N N . LYS A 1 188 ? -11.242 -4.228 -13.042 1.00 93.69 188 LYS A N 1
ATOM 1541 C CA . LYS A 1 188 ? -10.028 -4.840 -12.485 1.00 93.69 188 LYS A CA 1
ATOM 1542 C C . LYS A 1 188 ? -9.731 -4.422 -11.037 1.00 93.69 188 LYS A C 1
ATOM 1544 O O . LYS A 1 188 ? -9.275 -5.255 -10.256 1.00 93.69 188 LYS A O 1
ATOM 1549 N N . PHE A 1 189 ? -9.912 -3.150 -10.676 1.00 94.00 189 PHE A N 1
ATOM 1550 C CA . PHE A 1 189 ? -9.644 -2.684 -9.310 1.00 94.00 189 PHE A CA 1
ATOM 1551 C C . PHE A 1 189 ? -10.811 -2.981 -8.368 1.00 94.00 189 PHE A C 1
ATOM 1553 O O . PHE A 1 189 ? -10.563 -3.315 -7.211 1.00 94.00 189 PHE A O 1
ATOM 1560 N N . VAL A 1 190 ? -12.049 -2.949 -8.869 1.00 95.25 190 VAL A N 1
ATOM 1561 C CA . VAL A 1 190 ? -13.248 -3.340 -8.111 1.00 95.25 190 VAL A CA 1
ATOM 1562 C C . VAL A 1 190 ? -13.161 -4.805 -7.685 1.00 95.25 190 VAL A C 1
ATOM 1564 O O . VAL A 1 190 ? -13.159 -5.094 -6.488 1.00 95.25 190 VAL A O 1
ATOM 1567 N N . GLU A 1 191 ? -12.961 -5.722 -8.636 1.00 95.75 191 GLU A N 1
ATOM 1568 C CA . GLU A 1 191 ? -12.823 -7.157 -8.358 1.00 95.75 191 GLU A CA 1
ATOM 1569 C C . GLU A 1 191 ? -11.674 -7.447 -7.392 1.00 95.75 191 GLU A C 1
ATOM 1571 O O . GLU A 1 191 ? -11.746 -8.322 -6.526 1.00 95.75 191 GLU A O 1
ATOM 1576 N N . ARG A 1 192 ? -10.574 -6.711 -7.546 1.00 95.56 192 ARG A N 1
ATOM 1577 C CA . ARG A 1 192 ? -9.403 -6.853 -6.692 1.00 95.56 192 ARG A CA 1
ATOM 1578 C C . ARG A 1 192 ? -9.675 -6.382 -5.267 1.00 95.56 192 ARG A C 1
ATOM 1580 O O . ARG A 1 192 ? -9.263 -7.072 -4.335 1.00 95.56 192 ARG A O 1
ATOM 1587 N N . GLY A 1 193 ? -10.380 -5.264 -5.097 1.00 96.19 193 GLY A N 1
ATOM 1588 C CA . GLY A 1 193 ? -10.859 -4.795 -3.796 1.00 96.19 193 GLY A CA 1
ATOM 1589 C C . GLY A 1 193 ? -11.711 -5.851 -3.100 1.00 96.19 193 GLY A C 1
ATOM 1590 O O . GLY A 1 193 ? -11.436 -6.196 -1.951 1.00 96.19 193 GLY A O 1
ATOM 1591 N N . ASP A 1 194 ? -12.645 -6.467 -3.826 1.00 96.25 194 ASP A N 1
ATOM 1592 C CA . ASP A 1 194 ? -13.490 -7.544 -3.300 1.00 96.25 194 ASP A CA 1
ATOM 1593 C C . ASP A 1 194 ? -12.683 -8.779 -2.884 1.00 96.25 194 ASP A C 1
ATOM 1595 O O . ASP A 1 194 ? -12.951 -9.392 -1.843 1.00 96.25 194 ASP A O 1
ATOM 1599 N N . ARG A 1 195 ? -11.676 -9.165 -3.678 1.00 96.94 195 ARG A N 1
ATOM 1600 C CA . ARG A 1 195 ? -10.783 -10.283 -3.337 1.00 96.94 195 ARG A CA 1
ATOM 1601 C C . ARG A 1 195 ? -9.982 -9.987 -2.071 1.00 96.94 195 ARG A C 1
ATOM 1603 O O . ARG A 1 195 ? -9.943 -10.841 -1.184 1.00 96.94 195 ARG A O 1
ATOM 1610 N N . ILE A 1 196 ? -9.401 -8.790 -1.954 1.00 97.50 196 ILE A N 1
ATOM 1611 C CA . ILE A 1 196 ? -8.683 -8.364 -0.743 1.00 97.50 196 ILE A CA 1
ATOM 1612 C C . ILE A 1 196 ? -9.633 -8.389 0.460 1.00 97.50 196 ILE A C 1
ATOM 1614 O O . ILE A 1 196 ? -9.301 -8.996 1.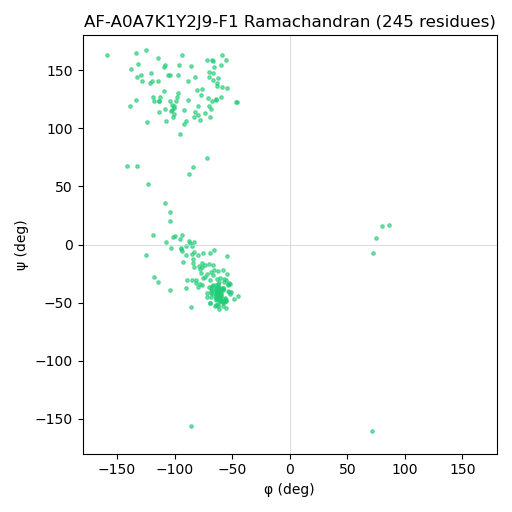477 1.00 97.50 196 ILE A O 1
ATOM 1618 N N . ALA A 1 197 ? -10.839 -7.830 0.336 1.00 96.62 197 ALA A N 1
ATOM 1619 C CA . ALA A 1 197 ? -11.833 -7.831 1.406 1.00 96.62 197 ALA A CA 1
ATOM 1620 C C . ALA A 1 197 ? -12.170 -9.247 1.890 1.00 96.62 197 ALA A C 1
ATOM 1622 O O . ALA A 1 197 ? -12.132 -9.523 3.092 1.00 96.62 197 ALA A O 1
ATOM 1623 N N . LYS A 1 198 ? -12.424 -10.181 0.964 1.00 96.44 198 LYS A N 1
ATOM 1624 C CA . LYS A 1 198 ? -12.687 -11.594 1.286 1.00 96.44 198 LYS A CA 1
ATOM 1625 C C . LYS A 1 198 ? -11.508 -12.256 2.004 1.00 96.44 198 LYS A C 1
ATOM 1627 O O . LYS A 1 198 ? -11.729 -12.958 2.988 1.00 96.44 198 LYS A O 1
ATOM 1632 N N . VAL A 1 199 ? -10.278 -12.028 1.537 1.00 97.38 199 VAL A N 1
ATOM 1633 C CA . VAL A 1 199 ? -9.059 -12.569 2.162 1.00 97.38 199 VAL A CA 1
ATOM 1634 C C . VAL A 1 199 ? -8.891 -12.029 3.580 1.00 97.38 199 VAL A C 1
ATOM 1636 O O . VAL A 1 199 ? -8.777 -12.808 4.522 1.00 97.38 199 VAL A O 1
ATOM 1639 N N . ILE A 1 200 ? -8.932 -10.709 3.766 1.00 97.44 200 ILE A N 1
ATOM 1640 C CA . ILE A 1 200 ? -8.730 -10.094 5.085 1.00 97.44 200 ILE A CA 1
ATOM 1641 C C . ILE A 1 200 ? -9.831 -10.501 6.068 1.00 97.44 200 ILE A C 1
ATOM 1643 O O . ILE A 1 200 ? -9.525 -10.767 7.227 1.00 97.44 200 ILE A O 1
ATOM 1647 N N . ASN A 1 201 ? -11.083 -10.628 5.616 1.00 95.12 201 ASN A N 1
ATOM 1648 C CA . ASN A 1 201 ? -12.176 -11.137 6.449 1.00 95.12 201 ASN A CA 1
ATOM 1649 C C . ASN A 1 201 ? -11.908 -12.561 6.959 1.00 95.12 201 ASN A C 1
ATOM 1651 O O . ASN A 1 201 ? -12.144 -12.831 8.135 1.00 95.12 201 ASN A O 1
ATOM 1655 N N . ARG A 1 202 ? -11.370 -13.460 6.119 1.00 95.00 202 ARG A N 1
ATOM 1656 C CA . ARG A 1 202 ? -10.945 -14.798 6.572 1.00 95.00 202 ARG A CA 1
ATOM 1657 C C . ARG A 1 202 ? -9.806 -14.705 7.585 1.00 95.00 202 ARG A C 1
ATOM 1659 O O . ARG A 1 202 ? -9.873 -15.308 8.654 1.00 95.00 202 ARG A O 1
ATOM 1666 N N . LEU A 1 203 ? -8.785 -13.908 7.274 1.00 95.88 203 LEU A N 1
ATOM 1667 C CA . LEU A 1 203 ? -7.589 -13.776 8.107 1.00 95.88 203 LEU A CA 1
ATOM 1668 C C . LEU A 1 203 ? -7.851 -13.073 9.446 1.00 95.88 203 LEU A C 1
ATOM 1670 O O . LEU A 1 203 ? -7.121 -13.324 10.403 1.00 95.88 203 LEU A O 1
ATOM 1674 N N . ALA A 1 204 ? -8.903 -12.261 9.564 1.00 92.81 204 ALA A N 1
ATOM 1675 C CA . ALA A 1 204 ? -9.317 -11.654 10.831 1.00 92.81 204 ALA A CA 1
ATOM 1676 C C . ALA A 1 204 ? -9.721 -12.695 11.897 1.00 92.81 204 ALA A C 1
ATOM 1678 O O . ALA A 1 204 ? -9.640 -12.408 13.088 1.00 92.81 204 ALA A O 1
ATOM 1679 N N . GLY A 1 205 ? -10.105 -13.915 11.495 1.00 86.56 205 GLY A N 1
ATOM 1680 C CA . GLY A 1 205 ? -10.330 -15.031 12.423 1.00 86.56 205 GLY A CA 1
ATOM 1681 C C . GLY A 1 205 ? -9.038 -15.672 12.949 1.00 86.56 205 GLY A C 1
ATOM 1682 O O . GLY A 1 205 ? -9.057 -16.351 13.973 1.00 86.56 205 GLY A O 1
ATOM 1683 N N . THR A 1 206 ? -7.910 -15.459 12.267 1.00 91.88 206 THR A N 1
ATOM 1684 C CA . THR A 1 206 ? -6.604 -16.060 12.594 1.00 91.88 206 THR A CA 1
ATOM 1685 C C . THR A 1 206 ? -5.658 -15.062 13.258 1.00 91.88 206 THR A C 1
ATOM 1687 O O . THR A 1 206 ? -4.917 -15.404 14.180 1.00 91.88 206 THR A O 1
ATOM 1690 N N . PHE A 1 207 ? -5.674 -13.815 12.799 1.00 91.19 207 PHE A N 1
ATOM 1691 C CA . PHE A 1 207 ? -4.824 -12.738 13.288 1.00 91.19 207 PHE A CA 1
ATOM 1692 C C . PHE A 1 207 ? -5.645 -11.768 14.138 1.00 91.19 207 PHE A C 1
ATOM 1694 O O . PHE A 1 207 ? -6.806 -11.509 13.845 1.00 91.19 207 PHE A O 1
ATOM 1701 N N . LYS A 1 208 ? -5.035 -11.180 15.180 1.00 86.94 208 LYS A N 1
ATOM 1702 C CA . LYS A 1 208 ? -5.664 -10.127 16.001 1.00 86.94 208 LYS A CA 1
ATOM 1703 C C . LYS A 1 208 ? -5.753 -8.814 15.214 1.00 86.94 208 LYS A C 1
ATOM 1705 O O . LYS A 1 208 ? -4.971 -7.888 15.440 1.00 86.94 208 LYS A O 1
ATOM 1710 N N . LEU A 1 209 ? -6.683 -8.779 14.269 1.00 91.75 209 LEU A N 1
ATOM 1711 C CA . LEU A 1 209 ? -6.866 -7.715 13.297 1.00 91.75 209 LEU A CA 1
ATOM 1712 C C . LEU A 1 209 ? -8.240 -7.070 13.484 1.00 91.75 209 LEU A C 1
ATOM 1714 O O . LEU A 1 209 ? -9.274 -7.728 13.422 1.00 91.75 209 LEU A O 1
ATOM 1718 N N . THR A 1 210 ? -8.242 -5.760 13.698 1.00 93.75 210 THR A N 1
ATOM 1719 C CA . THR A 1 210 ? -9.441 -4.929 13.653 1.00 93.75 210 THR A CA 1
ATOM 1720 C C . THR A 1 210 ? -9.708 -4.572 12.199 1.00 93.75 210 THR A C 1
ATOM 1722 O O . THR A 1 210 ? -8.951 -3.807 11.597 1.00 93.75 210 THR A O 1
ATOM 1725 N N . ASN A 1 211 ? -10.771 -5.144 11.636 1.00 94.62 211 ASN A N 1
ATOM 1726 C CA . ASN A 1 211 ? -11.109 -4.960 10.234 1.00 94.62 211 ASN A CA 1
ATOM 1727 C C . ASN A 1 211 ? -12.078 -3.783 10.022 1.00 94.62 211 ASN A C 1
ATOM 1729 O O . ASN A 1 211 ? -13.222 -3.826 10.478 1.00 94.62 211 ASN A O 1
ATOM 1733 N N . LEU A 1 212 ? -11.638 -2.735 9.325 1.00 96.06 212 LEU A N 1
ATOM 1734 C CA . LEU A 1 212 ? -12.411 -1.518 9.081 1.00 96.06 212 LEU A CA 1
ATOM 1735 C C . LEU A 1 212 ? -12.860 -1.456 7.620 1.00 96.06 212 LEU A C 1
ATOM 1737 O O . LEU A 1 212 ? -12.075 -1.171 6.721 1.00 96.06 212 LEU A O 1
ATOM 1741 N N . GLN A 1 213 ? -14.148 -1.691 7.398 1.00 95.75 213 GLN A N 1
ATOM 1742 C CA . GLN A 1 213 ? -14.811 -1.580 6.098 1.00 95.75 213 GLN A CA 1
ATOM 1743 C C . GLN A 1 213 ? -16.117 -0.810 6.281 1.00 95.75 213 GLN A C 1
ATOM 1745 O O . GLN A 1 213 ? -16.923 -1.219 7.107 1.00 95.75 213 GLN A O 1
ATOM 1750 N N . ILE A 1 214 ? -16.349 0.286 5.568 1.00 96.31 214 ILE A N 1
ATOM 1751 C CA . ILE A 1 214 ? -17.624 1.026 5.645 1.00 96.31 214 ILE A CA 1
ATOM 1752 C C . ILE A 1 214 ? -18.597 0.566 4.555 1.00 96.31 214 ILE A C 1
ATOM 1754 O O . ILE A 1 214 ? -18.184 -0.083 3.592 1.00 96.31 214 ILE A O 1
ATOM 1758 N N . ASP A 1 215 ? -19.881 0.886 4.717 1.00 95.81 215 ASP A N 1
ATOM 1759 C CA . ASP A 1 215 ? -20.888 0.583 3.703 1.00 95.81 215 ASP A CA 1
ATOM 1760 C C . ASP A 1 215 ? -20.687 1.471 2.469 1.00 95.81 215 ASP A C 1
ATOM 1762 O O . ASP A 1 215 ? -20.287 2.629 2.575 1.00 95.81 215 ASP A O 1
ATOM 1766 N N . ALA A 1 216 ? -21.030 0.957 1.284 1.00 94.00 216 ALA A N 1
ATOM 1767 C CA . ALA A 1 216 ? -20.897 1.699 0.027 1.00 94.00 216 ALA A CA 1
ATOM 1768 C C . ALA A 1 216 ? -21.671 3.032 0.022 1.00 94.00 216 ALA A C 1
ATOM 1770 O O . ALA A 1 216 ? -21.238 3.986 -0.615 1.00 94.00 216 ALA A O 1
ATOM 1771 N N . ARG A 1 217 ? -22.783 3.112 0.767 1.00 96.00 217 ARG A N 1
ATOM 1772 C CA . ARG A 1 217 ? -23.582 4.339 0.931 1.00 96.00 217 ARG A CA 1
ATOM 1773 C C . ARG A 1 217 ? -22.859 5.458 1.689 1.00 96.00 217 ARG A C 1
ATOM 1775 O O . ARG A 1 217 ? -23.308 6.592 1.621 1.00 96.00 217 ARG A O 1
ATOM 1782 N N . ASP A 1 218 ? -21.791 5.127 2.416 1.00 96.56 218 ASP A N 1
ATOM 1783 C CA . ASP A 1 218 ? -20.993 6.068 3.210 1.00 96.56 218 ASP A CA 1
ATOM 1784 C C . ASP A 1 218 ? -19.708 6.496 2.465 1.00 96.56 218 ASP A C 1
ATOM 1786 O O . ASP A 1 218 ? -18.826 7.161 3.022 1.00 96.56 218 ASP A O 1
ATOM 1790 N N . VAL A 1 219 ? -19.577 6.105 1.191 1.00 96.00 219 VAL A N 1
ATOM 1791 C CA . VAL A 1 219 ? -18.444 6.434 0.322 1.00 96.00 219 VAL A CA 1
ATOM 1792 C C . VAL A 1 219 ? -18.841 7.578 -0.607 1.00 96.00 219 VAL A C 1
ATOM 1794 O O . VAL A 1 219 ? -19.653 7.406 -1.512 1.00 96.00 219 VAL A O 1
ATOM 1797 N N . PHE A 1 220 ? -18.226 8.741 -0.408 1.00 94.88 220 PHE A N 1
ATOM 1798 C CA . PHE A 1 220 ? -18.479 9.957 -1.170 1.00 94.88 220 PHE A CA 1
ATOM 1799 C C . PHE A 1 220 ? -17.160 10.530 -1.708 1.00 94.88 220 PHE A C 1
ATOM 1801 O O . PHE A 1 220 ? -16.151 10.520 -0.985 1.00 94.88 220 PHE A O 1
ATOM 1808 N N . PRO A 1 221 ? -17.152 11.044 -2.951 1.00 93.12 221 PRO A N 1
ATOM 1809 C CA . PRO A 1 221 ? -15.965 11.638 -3.555 1.00 93.12 221 PRO A CA 1
ATOM 1810 C C . PRO A 1 221 ? -15.542 12.910 -2.815 1.00 93.12 221 PRO A C 1
ATOM 1812 O O . PRO A 1 221 ? -16.366 13.606 -2.218 1.00 93.12 221 PRO A O 1
ATOM 1815 N N . HIS A 1 222 ? -14.252 13.227 -2.857 1.00 92.06 222 HIS A N 1
ATOM 1816 C CA . HIS A 1 222 ? -13.755 14.518 -2.396 1.00 92.06 222 HIS A CA 1
ATOM 1817 C C . HIS A 1 222 ? -14.271 15.651 -3.302 1.00 92.06 222 HIS A C 1
ATOM 1819 O O . HIS A 1 222 ? -14.337 15.519 -4.522 1.00 92.06 222 HIS A O 1
ATOM 1825 N N . SER A 1 223 ? -14.624 16.801 -2.724 1.00 87.25 223 SER A N 1
ATOM 1826 C CA . SER A 1 223 ? -15.078 17.951 -3.512 1.00 87.25 223 SER A CA 1
ATOM 1827 C C . SER A 1 223 ? -13.937 18.518 -4.363 1.00 87.25 223 SER A C 1
ATOM 1829 O O . SER A 1 223 ? -12.910 18.922 -3.817 1.00 87.25 223 SER A O 1
ATOM 1831 N N . GLY A 1 224 ? -14.126 18.599 -5.681 1.00 82.06 224 GLY A N 1
ATOM 1832 C CA . GLY A 1 224 ? -13.142 19.193 -6.596 1.00 82.06 224 GLY A CA 1
ATOM 1833 C C . GLY A 1 224 ? -11.977 18.275 -6.973 1.00 82.06 224 GLY A C 1
ATOM 1834 O O . GLY A 1 224 ? -10.969 18.768 -7.470 1.00 82.06 224 GLY A O 1
ATOM 1835 N N . ASP A 1 225 ? -12.106 16.969 -6.733 1.00 81.06 225 ASP A N 1
ATOM 1836 C CA . ASP A 1 225 ? -11.155 15.963 -7.195 1.00 81.06 225 ASP A CA 1
ATOM 1837 C C . ASP A 1 225 ? -11.905 14.728 -7.709 1.00 81.06 225 ASP A C 1
ATOM 1839 O O . ASP A 1 225 ? -12.642 14.085 -6.963 1.00 81.06 225 ASP A O 1
ATOM 1843 N N . ASP A 1 226 ? -11.709 14.401 -8.987 1.00 80.69 226 ASP A N 1
ATOM 1844 C CA . ASP A 1 226 ? -12.373 13.272 -9.648 1.00 80.69 226 ASP A CA 1
ATOM 1845 C C . ASP A 1 226 ? -11.610 11.946 -9.465 1.00 80.69 226 ASP A C 1
ATOM 1847 O O . ASP A 1 226 ? -12.001 10.903 -10.000 1.00 80.69 226 ASP A O 1
ATOM 1851 N N . PHE A 1 227 ? -10.493 11.946 -8.730 1.00 84.19 227 PHE A N 1
ATOM 1852 C CA . PHE A 1 227 ? -9.755 10.723 -8.463 1.00 84.19 227 PHE A CA 1
ATOM 1853 C C . PHE A 1 227 ? -10.549 9.818 -7.515 1.00 84.19 227 PHE A C 1
ATOM 1855 O O . PHE A 1 227 ? -10.785 10.158 -6.358 1.00 84.19 227 PHE A O 1
ATOM 1862 N N . ALA A 1 228 ? -10.883 8.609 -7.985 1.00 83.75 228 ALA A N 1
ATOM 1863 C CA . ALA A 1 228 ? -11.735 7.618 -7.305 1.00 83.75 228 ALA A CA 1
ATOM 1864 C C . ALA A 1 228 ? -11.305 7.221 -5.875 1.00 83.75 228 ALA A C 1
ATOM 1866 O O . ALA A 1 228 ? -12.034 6.528 -5.168 1.00 83.75 228 ALA A O 1
ATOM 1867 N N . TYR A 1 229 ? -10.112 7.637 -5.458 1.00 84.25 229 TYR A N 1
ATOM 1868 C CA . TYR A 1 229 ? -9.481 7.288 -4.194 1.00 84.25 229 TYR A CA 1
ATOM 1869 C C . TYR A 1 229 ? -9.206 8.493 -3.286 1.00 84.25 229 TYR A C 1
ATOM 1871 O O . TYR A 1 229 ? -8.557 8.348 -2.247 1.00 84.25 229 TYR A O 1
ATOM 1879 N N . HIS A 1 230 ? -9.700 9.674 -3.655 1.00 89.88 230 HIS A N 1
ATOM 1880 C CA . HIS A 1 230 ? -9.773 10.830 -2.774 1.00 89.88 230 HIS A CA 1
ATOM 1881 C C . HIS A 1 230 ? -11.209 10.975 -2.279 1.00 89.88 230 HIS A C 1
ATOM 1883 O O . HIS A 1 230 ? -12.143 11.193 -3.050 1.00 89.88 230 HIS A O 1
ATOM 1889 N N . PHE A 1 231 ? -11.385 10.811 -0.970 1.00 93.56 231 PHE A N 1
ATOM 1890 C CA . PHE A 1 231 ? -12.702 10.761 -0.349 1.00 93.56 231 PHE A CA 1
ATOM 1891 C C . PHE A 1 231 ? -12.992 12.007 0.473 1.00 93.56 231 PHE A C 1
ATOM 1893 O O . PHE A 1 231 ? -12.090 12.644 1.022 1.00 93.56 231 PHE A O 1
ATOM 1900 N N . SER A 1 232 ? -14.280 12.302 0.588 1.00 95.31 232 SER A N 1
ATOM 1901 C CA . SER A 1 232 ? -14.820 13.357 1.439 1.00 95.31 232 SER A CA 1
ATOM 1902 C C . SER A 1 232 ? -14.472 13.182 2.929 1.00 95.31 232 SER A C 1
ATOM 1904 O O . SER A 1 232 ? -14.140 12.086 3.401 1.00 95.31 232 SER A O 1
ATOM 1906 N N . THR A 1 233 ? -14.619 14.257 3.708 1.00 94.31 233 THR A N 1
ATOM 1907 C CA . THR A 1 233 ? -14.496 14.204 5.175 1.00 94.31 233 THR A CA 1
ATOM 1908 C C . THR A 1 233 ? -15.578 13.322 5.808 1.00 94.31 233 THR A C 1
ATOM 1910 O O . THR A 1 233 ? -15.339 12.691 6.842 1.00 94.31 233 THR A O 1
ATOM 1913 N N . GLU A 1 234 ? -16.749 13.225 5.187 1.00 96.31 234 GLU A N 1
ATOM 1914 C CA . GLU A 1 234 ? -17.857 12.363 5.587 1.00 96.31 234 GLU A CA 1
ATOM 1915 C C . GLU A 1 234 ? -17.431 10.890 5.553 1.00 96.31 234 GLU A C 1
ATOM 1917 O O . GLU A 1 234 ? -17.567 10.180 6.552 1.00 96.31 234 GLU A O 1
ATOM 1922 N N . THR A 1 235 ? -16.806 10.453 4.457 1.00 96.88 235 THR A N 1
ATOM 1923 C CA . THR A 1 235 ? -16.264 9.091 4.325 1.00 96.88 235 THR A CA 1
ATOM 1924 C C . THR A 1 235 ? -15.153 8.823 5.337 1.00 96.88 235 THR A C 1
ATOM 1926 O O . THR A 1 235 ? -15.152 7.782 5.998 1.00 96.88 235 THR A O 1
ATOM 1929 N N . GLN A 1 236 ? -14.232 9.771 5.531 1.00 95.88 236 GLN A N 1
ATOM 1930 C CA . GLN A 1 236 ? -13.176 9.654 6.547 1.00 95.88 236 GLN A CA 1
ATOM 1931 C C . GLN A 1 236 ? -13.765 9.528 7.968 1.00 95.88 236 GLN A C 1
ATOM 1933 O O . GLN A 1 236 ? -13.293 8.729 8.782 1.00 95.88 236 GLN A O 1
ATOM 1938 N N . THR A 1 237 ? -14.836 10.271 8.261 1.00 95.88 237 THR A N 1
ATOM 1939 C CA . THR A 1 237 ? -15.544 10.232 9.550 1.00 95.88 237 THR A CA 1
ATOM 1940 C C . THR A 1 237 ? -16.265 8.902 9.761 1.00 95.88 237 THR A C 1
ATOM 1942 O O . THR A 1 237 ? -16.243 8.371 10.873 1.00 95.88 237 THR A O 1
ATOM 1945 N N . ALA A 1 238 ? -16.842 8.307 8.713 1.00 97.50 238 ALA A N 1
ATOM 1946 C CA . ALA A 1 238 ? -17.442 6.976 8.789 1.00 97.50 238 ALA A CA 1
ATOM 1947 C C . ALA A 1 238 ? -16.409 5.909 9.201 1.00 97.50 238 ALA A C 1
ATOM 1949 O O . ALA A 1 238 ? -16.669 5.106 10.103 1.00 97.50 238 ALA A O 1
ATOM 1950 N N . PHE A 1 239 ? -15.200 5.952 8.626 1.00 97.25 239 PHE A N 1
ATOM 1951 C CA . PHE A 1 239 ? -14.099 5.076 9.045 1.00 97.25 239 PHE A CA 1
ATOM 1952 C C . PHE A 1 239 ? -13.674 5.315 10.495 1.00 97.25 239 PHE A C 1
ATOM 1954 O O . PHE A 1 239 ? -13.487 4.349 11.238 1.00 97.25 239 PHE A O 1
ATOM 1961 N N . LEU A 1 240 ? -13.550 6.576 10.922 1.00 95.25 240 LEU A N 1
ATOM 1962 C CA . LEU A 1 240 ? -13.226 6.909 12.311 1.00 95.25 240 LEU A CA 1
ATOM 1963 C C . LEU A 1 240 ? -14.276 6.353 13.284 1.00 95.25 240 LEU A C 1
ATOM 1965 O O . LEU A 1 240 ? -13.917 5.765 14.305 1.00 95.25 240 LEU A O 1
ATOM 1969 N N . ASN A 1 241 ? -15.561 6.515 12.971 1.00 95.56 241 ASN A N 1
ATOM 1970 C CA . ASN A 1 241 ? -16.654 6.003 13.794 1.00 95.56 241 ASN A CA 1
ATOM 1971 C C . ASN A 1 241 ? -16.586 4.479 13.910 1.00 95.56 241 ASN A C 1
ATOM 1973 O O . ASN A 1 241 ? -16.671 3.947 15.019 1.00 95.56 241 ASN A O 1
ATOM 1977 N N . LYS A 1 242 ? -16.338 3.782 12.795 1.00 95.88 242 LYS A N 1
ATOM 1978 C CA . LYS A 1 242 ? -16.163 2.326 12.800 1.00 95.88 242 LYS A CA 1
ATOM 1979 C C . LYS A 1 242 ? -14.938 1.890 13.603 1.00 95.88 242 LYS A C 1
ATOM 1981 O O . LYS A 1 242 ? -15.016 0.914 14.343 1.00 95.88 242 LYS A O 1
ATOM 1986 N N . TRP A 1 243 ? -13.830 2.630 13.520 1.00 93.44 243 TRP A N 1
ATOM 1987 C CA . TRP A 1 243 ? -12.654 2.379 14.355 1.00 93.44 243 TRP A CA 1
ATOM 1988 C C . TRP A 1 243 ? -13.001 2.525 15.841 1.00 93.44 243 TRP A C 1
ATOM 1990 O O . TRP A 1 243 ? -12.715 1.628 16.629 1.00 93.44 243 TRP A O 1
ATOM 2000 N N . ASN A 1 244 ? -13.667 3.611 16.232 1.00 91.25 244 ASN A N 1
ATOM 2001 C CA . ASN A 1 244 ? -14.042 3.856 17.627 1.00 91.25 244 ASN A CA 1
ATOM 2002 C C . ASN A 1 244 ? -14.981 2.788 18.203 1.00 91.25 244 ASN A C 1
ATOM 2004 O O . ASN A 1 244 ? -14.903 2.519 19.393 1.00 91.25 244 ASN A O 1
ATOM 2008 N N . GLN A 1 245 ? -15.848 2.190 17.383 1.00 93.12 245 GLN A N 1
ATOM 2009 C CA . GLN A 1 245 ? -16.760 1.119 17.803 1.00 93.12 245 GLN A CA 1
ATOM 2010 C C . GLN A 1 245 ? -16.071 -0.245 17.949 1.00 93.12 245 GLN A C 1
ATOM 2012 O O . GLN A 1 245 ? -16.570 -1.110 18.662 1.00 93.12 245 GLN A O 1
ATOM 2017 N N . ALA A 1 246 ? -14.958 -0.459 17.246 1.00 87.81 246 ALA A N 1
ATOM 2018 C CA . ALA A 1 246 ? -14.275 -1.747 17.190 1.00 87.81 246 ALA A CA 1
ATOM 2019 C C . ALA A 1 246 ? -13.206 -1.943 18.285 1.00 87.81 246 ALA A C 1
ATOM 2021 O O . ALA A 1 246 ? -12.552 -2.990 18.308 1.00 87.81 246 ALA A O 1
ATOM 2022 N N . LEU A 1 247 ? -12.988 -0.944 19.149 1.00 78.88 247 LEU A N 1
ATOM 2023 C CA . LEU A 1 247 ? -11.982 -0.932 20.219 1.00 78.88 247 LEU A CA 1
ATOM 2024 C C . LEU A 1 247 ? -12.604 -0.722 21.592 1.00 78.88 247 LEU A C 1
ATOM 2026 O O . LEU A 1 247 ? -12.019 -1.298 22.538 1.00 78.88 247 LEU A O 1
#

Mean predicted aligned error: 6.2 Å